Protein AF-A0A957X744-F1 (afdb_monomer)

pLDDT: mean 82.86, std 15.77, range [29.33, 97.25]

Radius of gyration: 19.94 Å; Cα contacts (8 Å, |Δi|>4): 139; chains: 1; bounding box: 42×44×63 Å

Solvent-accessible surface area (backbone atoms only — not comparable to full-atom values): 10748 Å² total; per-residue (Å²): 106,44,81,80,62,39,53,87,73,58,49,67,62,60,50,13,60,75,68,76,43,53,56,68,61,42,39,71,80,25,79,41,70,65,54,55,46,41,40,46,70,35,65,71,59,52,48,46,58,55,52,53,47,47,75,74,40,55,71,28,54,82,76,36,50,66,60,34,49,53,54,50,51,50,49,53,46,53,50,41,67,56,26,27,42,16,49,54,30,27,59,76,75,35,66,72,70,31,52,60,49,52,53,49,50,50,56,56,47,29,55,55,40,30,57,52,47,41,68,74,39,70,87,56,52,69,71,55,37,47,51,50,20,48,52,53,41,47,54,53,53,52,54,39,69,40,87,78,68,49,69,64,58,52,48,52,53,54,47,51,53,52,52,56,48,56,49,51,53,53,55,72,72,37,86,80,63,83,80,74,78,84,72,73,80,83,78,79,83,135

Secondary structure (DSSP, 8-state):
-HHHH-STT--HHHHHHHTT--HHHHHHH-SSHHHHHHGGG-HHHHHHHHHHHHHHHTTHHHH-HHHHHHHHHHHHHHHHHHHHHHHHHHHHH-HHHHHHHHHHHHHHHHHHHHHHHHHH-TTS-HHHHHHHHHHHHHHHHHHHH-SS--HHHHHHHHHHHHHHHHHHHHHHH-SS-PPPGGGTTS----

Sequence (190 aa):
MIVQNGVRRLSMRQAAQAACLSIGGLYHYFPTKRDLVLYGLCQEAMLRHCQDFHAQFDQLAEMDTWRYIDEGIMLAIEHVSFCRPAIHAALELGAESFWEVIEMLLAGTEQAFEVNLQRLFPEVSAQEVQRWARAIGRAICATLLDKNISPDELRDELRILVDGYVRSVNLGNNGNASLPKLYQLSVVKP

Mean predicted aligned error: 8.2 Å

Foldseek 3Di:
DCLVPNLVPDDLVVVCVVVVHDSVRSCVCQVDSLCVQQVLLPPVNLVVLVVVLCVVCVVCLVVPVPVNVLVVLVSLLVSLVSRLSSLRRQVVVDDVSNVVSLVCLLVVQLVVQLVSVCSSCVVDDSVLSSVLSNLLSVLSSVSSVDSPDDSVNSSVSNVCSVVVSVVVVVVVVPPPDDDDPPPPPPDDDD

Nearest PDB structures (foldseek):
  6yj2-assembly2_C  TM=5.517E-01  e=8.319E-03  Mycobacterium tuberculosis H37Rv
  3vpr-assembly2_C  TM=5.780E-01  e=1.099E-02  Thermus thermophilus HB8
  6yj2-assembly1_A  TM=5.252E-01  e=9.562E-03  Mycobacterium tuberculosis H37Rv
  4g12-assembly1_A  TM=5.354E-01  e=1.955E-01  Mycobacterium tuberculosis
  6el2-assembly1_B  TM=4.917E-01  e=3.745E-01  Sulfolobus acidocaldarius

Structure (mmCIF, N/CA/C/O backbone):
data_AF-A0A957X744-F1
#
_entry.id   AF-A0A957X744-F1
#
loop_
_atom_site.group_PDB
_atom_site.id
_atom_site.type_symbol
_atom_site.label_atom_id
_atom_site.label_alt_id
_atom_site.label_comp_id
_atom_site.label_asym_id
_atom_site.label_entity_id
_atom_site.label_seq_id
_atom_site.pdbx_PDB_ins_code
_atom_site.Cartn_x
_atom_site.Cartn_y
_atom_site.Cartn_z
_atom_site.occupancy
_atom_site.B_iso_or_equiv
_atom_site.auth_seq_id
_atom_site.auth_comp_id
_atom_site.auth_asym_id
_atom_site.auth_atom_id
_atom_site.pdbx_PDB_model_num
ATOM 1 N N . MET A 1 1 ? -10.695 -8.304 10.341 1.00 77.88 1 MET A N 1
ATOM 2 C CA . MET A 1 1 ? -11.851 -7.776 11.111 1.00 77.88 1 MET A CA 1
ATOM 3 C C . MET A 1 1 ? -12.533 -6.593 10.428 1.00 77.88 1 MET A C 1
ATOM 5 O O . MET A 1 1 ? -13.710 -6.726 10.137 1.00 77.88 1 MET A O 1
ATOM 9 N N . ILE A 1 2 ? -11.846 -5.474 10.146 1.00 86.06 2 ILE A N 1
ATOM 10 C CA . ILE A 1 2 ? -12.481 -4.278 9.544 1.00 86.06 2 ILE A CA 1
ATOM 11 C C . ILE A 1 2 ? -13.040 -4.564 8.141 1.00 86.06 2 ILE A C 1
ATOM 13 O O . ILE A 1 2 ? -14.223 -4.355 7.916 1.00 86.06 2 ILE A O 1
ATOM 17 N N . VAL A 1 3 ? -12.235 -5.140 7.240 1.00 82.88 3 VAL A N 1
ATOM 18 C CA . VAL A 1 3 ? -12.651 -5.451 5.853 1.00 82.88 3 VAL A CA 1
ATOM 19 C C . VAL A 1 3 ? -13.880 -6.376 5.787 1.00 82.88 3 VAL A C 1
ATOM 21 O O . VAL A 1 3 ? -14.706 -6.258 4.890 1.00 82.88 3 VAL A O 1
ATOM 24 N N . GLN A 1 4 ? -14.029 -7.285 6.756 1.00 84.38 4 GLN A N 1
ATOM 25 C CA . GLN A 1 4 ? -15.119 -8.269 6.787 1.00 84.38 4 GLN A CA 1
ATOM 26 C C . GLN A 1 4 ? -16.367 -7.767 7.528 1.00 84.38 4 GLN A C 1
ATOM 28 O O . GLN A 1 4 ? -17.484 -8.028 7.094 1.00 84.38 4 GLN A O 1
ATOM 33 N N . ASN A 1 5 ? -16.189 -7.059 8.649 1.00 85.75 5 ASN A N 1
ATOM 34 C CA . ASN A 1 5 ? -17.275 -6.744 9.585 1.00 85.75 5 ASN A CA 1
ATOM 35 C C . ASN A 1 5 ? -17.639 -5.252 9.637 1.00 85.75 5 ASN A C 1
ATOM 37 O O . ASN A 1 5 ? -18.624 -4.897 10.286 1.00 85.75 5 ASN A O 1
ATOM 41 N N . GLY A 1 6 ? -16.855 -4.393 8.986 1.00 87.81 6 GLY A N 1
ATOM 42 C CA . GLY A 1 6 ? -16.981 -2.940 9.060 1.00 87.81 6 GLY A CA 1
ATOM 43 C C . GLY A 1 6 ? -16.412 -2.340 10.350 1.00 87.81 6 GLY A C 1
ATOM 44 O O . GLY A 1 6 ? -16.326 -2.981 11.405 1.00 87.81 6 GLY A O 1
ATOM 45 N N . VAL A 1 7 ? -16.032 -1.067 10.278 1.00 90.94 7 VAL A N 1
ATOM 46 C CA . VAL A 1 7 ? -15.453 -0.289 11.379 1.00 90.94 7 VAL A CA 1
ATOM 47 C C . VAL A 1 7 ? -16.489 0.080 12.443 1.00 90.94 7 VAL A C 1
ATOM 49 O O . VAL A 1 7 ? -16.152 0.231 13.626 1.00 90.94 7 VAL A O 1
ATOM 52 N N . ARG A 1 8 ? -17.775 0.197 12.076 1.00 89.25 8 ARG A N 1
ATOM 53 C CA . ARG A 1 8 ? -18.851 0.503 13.037 1.00 89.25 8 ARG A CA 1
ATOM 54 C C . ARG A 1 8 ? -19.045 -0.615 14.055 1.00 89.25 8 ARG A C 1
ATOM 56 O O . ARG A 1 8 ? -19.352 -0.323 15.206 1.00 89.25 8 ARG A O 1
ATOM 63 N N . ARG A 1 9 ? -18.802 -1.870 13.662 1.00 90.25 9 ARG A N 1
ATOM 64 C CA . ARG A 1 9 ? -18.927 -3.051 14.535 1.00 90.25 9 ARG A CA 1
ATOM 65 C C . ARG A 1 9 ? -17.674 -3.347 15.362 1.00 90.25 9 ARG A C 1
ATOM 67 O O . ARG A 1 9 ? -17.717 -4.227 16.216 1.00 90.25 9 ARG A O 1
ATOM 74 N N . LEU A 1 10 ? -16.576 -2.627 15.129 1.00 93.00 10 LEU A N 1
ATOM 75 C CA . LEU A 1 10 ? -15.346 -2.758 15.904 1.00 93.00 10 LEU A CA 1
ATOM 76 C C . LEU A 1 10 ? -15.394 -1.864 17.151 1.00 93.00 10 LEU A C 1
ATOM 78 O O . LEU A 1 10 ? -15.631 -0.654 17.063 1.00 93.00 10 LEU A O 1
ATOM 82 N N . SER A 1 11 ? -15.111 -2.455 18.310 1.00 94.06 11 SER A N 1
ATOM 83 C CA . SER A 1 11 ? -14.845 -1.745 19.566 1.00 94.06 11 SER A CA 1
ATOM 84 C C . SER A 1 11 ? -13.354 -1.760 19.918 1.00 94.06 11 SER A C 1
ATOM 86 O O . SER A 1 11 ? -12.628 -2.683 19.546 1.00 94.06 11 SER A O 1
ATOM 88 N N . MET A 1 12 ? -12.905 -0.778 20.709 1.00 95.88 12 MET A N 1
ATOM 89 C CA . MET A 1 12 ? -11.523 -0.731 21.217 1.00 95.88 12 MET A CA 1
ATOM 90 C C . MET A 1 12 ? -11.163 -1.970 22.046 1.00 95.88 12 MET A C 1
ATOM 92 O O . MET A 1 12 ? -10.044 -2.460 21.966 1.00 95.88 12 MET A O 1
ATOM 96 N N . ARG A 1 13 ? -12.121 -2.539 22.792 1.00 95.88 13 ARG A N 1
ATOM 97 C CA . ARG A 1 13 ? -11.906 -3.778 23.557 1.00 95.88 13 ARG A CA 1
ATOM 98 C C . ARG A 1 13 ? -11.617 -4.971 22.645 1.00 95.88 13 ARG A C 1
ATOM 100 O O . ARG A 1 13 ? -10.695 -5.728 22.922 1.00 95.88 13 ARG A O 1
ATOM 107 N N . GLN A 1 14 ? -12.386 -5.128 21.566 1.00 95.06 14 GLN A N 1
ATOM 108 C CA . GLN A 1 14 ? -12.155 -6.197 20.589 1.00 95.06 14 GLN A CA 1
ATOM 109 C C . GLN A 1 14 ? -10.811 -6.027 19.878 1.00 95.06 14 GLN A C 1
ATOM 111 O O . GLN A 1 14 ? -10.104 -7.008 19.682 1.00 95.06 14 GLN A O 1
ATOM 116 N N . ALA A 1 15 ? -10.442 -4.792 19.526 1.00 94.56 15 ALA A N 1
ATOM 117 C CA . ALA A 1 15 ? -9.142 -4.517 18.927 1.00 94.56 15 ALA A CA 1
ATOM 118 C C . ALA A 1 15 ? -7.981 -4.826 19.886 1.00 94.56 15 ALA A C 1
ATOM 120 O O . ALA A 1 15 ? -7.021 -5.470 19.482 1.00 94.56 15 ALA A O 1
ATOM 121 N N . ALA A 1 16 ? -8.095 -4.442 21.162 1.00 95.88 16 ALA A N 1
ATOM 122 C CA . ALA A 1 16 ? -7.078 -4.730 22.175 1.00 95.88 16 ALA A CA 1
ATOM 123 C C . ALA A 1 16 ? -6.890 -6.240 22.358 1.00 95.88 16 ALA A C 1
ATOM 125 O O . ALA A 1 16 ? -5.765 -6.730 22.365 1.00 95.88 16 ALA A O 1
ATOM 126 N N . GLN A 1 17 ? -7.998 -6.986 22.412 1.00 95.38 17 GLN A N 1
ATOM 127 C CA . GLN A 1 17 ? -7.970 -8.444 22.474 1.00 95.38 17 GLN A CA 1
ATOM 128 C C . GLN A 1 17 ? -7.297 -9.060 21.240 1.00 95.38 17 GLN A C 1
ATOM 130 O O . GLN A 1 17 ? -6.465 -9.948 21.392 1.00 95.38 17 GLN A O 1
ATOM 135 N N . ALA A 1 18 ? -7.625 -8.585 20.035 1.00 93.19 18 ALA A N 1
ATOM 136 C CA . ALA A 1 18 ? -7.024 -9.075 18.793 1.00 93.19 18 ALA A CA 1
ATOM 137 C C . ALA A 1 18 ? -5.524 -8.749 18.683 1.00 93.19 18 ALA A C 1
ATOM 139 O O . ALA A 1 18 ? -4.777 -9.522 18.093 1.00 93.19 18 ALA A O 1
ATOM 140 N N . ALA A 1 19 ? -5.088 -7.629 19.262 1.00 91.44 19 ALA A N 1
ATOM 141 C CA . ALA A 1 19 ? -3.689 -7.211 19.308 1.00 91.44 19 ALA A CA 1
ATOM 142 C C . ALA A 1 19 ? -2.909 -7.801 20.498 1.00 91.44 19 ALA A C 1
ATOM 144 O O . ALA A 1 19 ? -1.731 -7.493 20.656 1.00 91.44 19 ALA A O 1
ATOM 145 N N . CYS A 1 20 ? -3.547 -8.609 21.356 1.00 94.69 20 CYS A N 1
ATOM 146 C CA . CYS A 1 20 ? -2.960 -9.105 22.606 1.00 94.69 20 CYS A CA 1
ATOM 147 C C . CYS A 1 20 ? -2.428 -7.978 23.520 1.00 94.69 20 CYS A C 1
ATOM 149 O O . CYS A 1 20 ? -1.448 -8.157 24.241 1.00 94.69 20 CYS A O 1
ATOM 151 N N . LEU A 1 21 ? -3.089 -6.816 23.507 1.00 94.50 21 LEU A N 1
ATOM 152 C CA . LEU A 1 21 ? -2.761 -5.652 24.328 1.00 94.50 21 LEU A CA 1
ATOM 153 C C . LEU A 1 21 ? -3.805 -5.452 25.428 1.00 94.50 21 LEU A C 1
ATOM 155 O O . LEU A 1 21 ? -4.980 -5.800 25.287 1.00 94.50 21 LEU A O 1
ATOM 159 N N . SER A 1 22 ? -3.399 -4.817 26.529 1.00 97.06 22 SER A N 1
ATOM 160 C CA . SER A 1 22 ? -4.377 -4.297 27.483 1.00 97.06 22 SER A CA 1
ATOM 161 C C . SER A 1 22 ? -5.178 -3.166 26.833 1.00 97.06 22 SER A C 1
ATOM 163 O O . SER A 1 22 ? -4.661 -2.409 26.009 1.00 97.06 22 SER A O 1
ATOM 165 N N . ILE A 1 23 ? -6.445 -3.009 27.226 1.00 97.19 23 ILE A N 1
ATOM 166 C CA . ILE A 1 23 ? -7.274 -1.916 26.702 1.00 97.19 23 ILE A CA 1
ATOM 167 C C . ILE A 1 23 ? -6.661 -0.542 27.013 1.00 97.19 23 ILE A C 1
ATOM 169 O O . ILE A 1 23 ? -6.674 0.336 26.158 1.00 97.19 23 ILE A O 1
ATOM 173 N N . GLY A 1 24 ? -6.064 -0.376 28.201 1.00 96.50 24 GLY A N 1
ATOM 174 C CA . GLY A 1 24 ? -5.358 0.850 28.581 1.00 96.50 24 GLY A CA 1
ATOM 175 C C . GLY A 1 24 ? -4.101 1.093 27.743 1.00 96.50 24 GLY A C 1
ATOM 176 O O . GLY A 1 24 ? -3.871 2.217 27.312 1.00 96.50 24 GLY A O 1
ATOM 177 N N . GLY A 1 25 ? -3.332 0.040 27.446 1.00 96.19 25 GLY A N 1
ATOM 178 C CA . GLY A 1 25 ? -2.176 0.122 26.553 1.00 96.19 25 GLY A CA 1
ATOM 179 C C . GLY A 1 25 ? -2.574 0.507 25.129 1.00 96.19 25 GLY A C 1
ATOM 180 O O . GLY A 1 25 ? -1.923 1.346 24.520 1.00 96.19 25 GLY A O 1
ATOM 181 N N . LEU A 1 26 ? -3.690 -0.022 24.618 1.00 96.62 26 LEU A N 1
ATOM 182 C CA . LEU A 1 26 ? -4.191 0.372 23.302 1.00 96.62 26 LEU A CA 1
ATOM 183 C C . LEU A 1 26 ? -4.601 1.853 23.266 1.00 96.62 26 LEU A C 1
ATOM 185 O O . LEU A 1 26 ? -4.239 2.548 22.324 1.00 96.62 26 LEU A O 1
ATOM 189 N N . TYR A 1 27 ? -5.298 2.346 24.298 1.00 97.25 27 TYR A N 1
ATOM 190 C CA . TYR A 1 27 ? -5.664 3.765 24.408 1.00 97.25 27 TYR A CA 1
ATOM 191 C C . TYR A 1 27 ? -4.459 4.701 24.561 1.00 97.25 27 TYR A C 1
ATOM 193 O O . TYR A 1 27 ? -4.554 5.865 24.185 1.00 97.25 27 TYR A O 1
ATOM 201 N N . HIS A 1 28 ? -3.337 4.214 25.097 1.00 96.12 28 HIS A N 1
ATOM 202 C CA . HIS A 1 28 ? -2.105 4.996 25.184 1.00 96.12 28 HIS A CA 1
ATOM 203 C C . HIS A 1 28 ? -1.533 5.321 23.796 1.00 96.12 28 HIS A C 1
ATOM 205 O O . HIS A 1 28 ? -1.121 6.454 23.567 1.00 96.12 28 HIS A O 1
ATOM 211 N N . TYR A 1 29 ? -1.544 4.356 22.870 1.00 93.69 29 TYR A N 1
ATOM 212 C CA . TYR A 1 29 ? -1.064 4.560 21.496 1.00 93.69 29 TYR A CA 1
ATOM 213 C C . TYR A 1 29 ? -2.125 5.166 20.575 1.00 93.69 29 TYR A C 1
ATOM 215 O O . TYR A 1 29 ? -1.802 5.966 19.703 1.00 93.69 29 TYR A O 1
ATOM 223 N N . PHE A 1 30 ? -3.388 4.790 20.773 1.00 95.88 30 PHE A N 1
ATOM 224 C CA . PHE A 1 30 ? -4.515 5.212 19.949 1.00 95.88 30 PHE A CA 1
ATOM 225 C C . PHE A 1 30 ? -5.636 5.752 20.844 1.00 95.88 30 PHE A C 1
ATOM 227 O O . PHE A 1 30 ? -6.525 4.991 21.249 1.00 95.88 30 PHE A O 1
ATOM 234 N N . PRO A 1 31 ? -5.612 7.059 21.172 1.00 95.38 31 PRO A N 1
ATOM 235 C CA . PRO A 1 31 ? -6.581 7.667 22.082 1.00 95.38 31 PRO A CA 1
ATOM 236 C C . PRO A 1 31 ? -8.034 7.481 21.636 1.00 95.38 31 PRO A C 1
ATOM 238 O O . PRO A 1 31 ? -8.930 7.333 22.471 1.00 95.38 31 PRO A O 1
ATOM 241 N N . THR A 1 32 ? -8.285 7.440 20.325 1.00 93.00 32 THR A N 1
ATOM 242 C CA . THR A 1 32 ? -9.612 7.184 19.765 1.00 93.00 32 THR A CA 1
ATOM 243 C C . THR A 1 32 ? -9.639 5.965 18.843 1.00 93.00 32 THR A C 1
ATOM 245 O O . THR A 1 32 ? -8.636 5.551 18.260 1.00 93.00 32 THR A O 1
ATOM 248 N N . LYS A 1 33 ? -10.844 5.406 18.635 1.00 92.44 33 LYS A N 1
ATOM 249 C CA . LYS A 1 33 ? -11.056 4.359 17.620 1.00 92.44 33 LYS A CA 1
ATOM 250 C C . LYS A 1 33 ? -10.670 4.847 16.225 1.00 92.44 33 LYS A C 1
ATOM 252 O O . LYS A 1 33 ? -10.211 4.044 15.424 1.00 92.44 33 LYS A O 1
ATOM 257 N N . ARG A 1 34 ? -10.878 6.135 15.934 1.00 90.12 34 ARG A N 1
ATOM 258 C CA . ARG A 1 34 ? -10.520 6.727 14.645 1.00 90.12 34 ARG A CA 1
ATOM 259 C C . ARG A 1 34 ? -9.006 6.676 14.433 1.00 90.12 34 ARG A C 1
ATOM 261 O O . ARG A 1 34 ? -8.588 6.216 13.379 1.00 90.12 34 ARG A O 1
ATOM 268 N N . ASP A 1 35 ? -8.220 7.045 15.441 1.00 90.50 35 ASP A N 1
ATOM 269 C CA . ASP A 1 35 ? -6.751 7.020 15.360 1.00 90.50 35 ASP A CA 1
ATOM 270 C C . ASP A 1 35 ? -6.238 5.603 15.096 1.00 90.50 35 ASP A C 1
ATOM 272 O O . ASP A 1 35 ? -5.394 5.390 14.233 1.00 90.50 35 ASP A O 1
ATOM 276 N N . LEU A 1 36 ? -6.819 4.613 15.779 1.00 93.31 36 LEU A N 1
ATOM 277 C CA . LEU A 1 36 ? -6.480 3.206 15.579 1.00 93.31 36 LEU A CA 1
ATOM 278 C C . LEU A 1 36 ? -6.760 2.734 14.148 1.00 93.31 36 LEU A C 1
ATOM 280 O O . LEU A 1 36 ? -5.919 2.102 13.516 1.00 93.31 36 LEU A O 1
ATOM 284 N N . VAL A 1 37 ? -7.977 2.968 13.656 1.00 91.94 37 VAL A N 1
ATOM 285 C CA . VAL A 1 37 ? -8.439 2.362 12.396 1.00 91.94 37 VAL A CA 1
ATOM 286 C C . VAL A 1 37 ? -7.919 3.095 11.169 1.00 91.94 37 VAL A C 1
ATOM 288 O O . VAL A 1 37 ? -7.907 2.504 10.098 1.00 91.94 37 VAL A O 1
ATOM 291 N N . LEU A 1 38 ? -7.486 4.349 11.321 1.00 90.19 38 LEU A N 1
ATOM 292 C CA . LEU A 1 38 ? -6.854 5.128 10.259 1.00 90.19 38 LEU A CA 1
ATOM 293 C C . LEU A 1 38 ? -5.322 5.099 10.327 1.00 90.19 38 LEU A C 1
ATOM 295 O O . LEU A 1 38 ? -4.681 5.653 9.442 1.00 90.19 38 LEU A O 1
ATOM 299 N N . TYR A 1 39 ? -4.724 4.418 11.313 1.00 89.50 39 TYR A N 1
ATOM 300 C CA . TYR A 1 39 ? -3.267 4.360 11.475 1.00 89.50 39 TYR A CA 1
ATOM 301 C C . TYR A 1 39 ? -2.534 3.868 10.222 1.00 89.50 39 TYR A C 1
ATOM 303 O O . TYR A 1 39 ? -1.466 4.376 9.896 1.00 89.50 39 TYR A O 1
ATOM 311 N N . GLY A 1 40 ? -3.131 2.929 9.479 1.00 88.06 40 GLY A N 1
ATOM 312 C CA . GLY A 1 40 ? -2.563 2.423 8.226 1.00 88.06 40 GLY A CA 1
ATOM 313 C C . GLY A 1 40 ? -2.390 3.482 7.129 1.00 88.06 40 GLY A C 1
ATOM 314 O O . GLY A 1 40 ? -1.698 3.224 6.157 1.00 88.06 40 GLY A O 1
ATOM 315 N N . LEU A 1 41 ? -2.996 4.661 7.286 1.00 86.19 41 LEU A N 1
ATOM 316 C CA . LEU A 1 41 ? -2.923 5.798 6.359 1.00 86.19 41 LEU A CA 1
ATOM 317 C C . LEU A 1 41 ? -2.054 6.933 6.912 1.00 86.19 41 LEU A C 1
ATOM 319 O O . LEU A 1 41 ? -1.929 7.985 6.293 1.00 86.19 41 LEU A O 1
ATOM 323 N N . CYS A 1 42 ? -1.474 6.740 8.097 1.00 85.31 42 CYS A N 1
ATOM 324 C CA . CYS A 1 42 ? -0.523 7.667 8.685 1.00 85.31 42 CYS A CA 1
ATOM 325 C C . CYS A 1 42 ? 0.762 7.651 7.853 1.00 85.31 42 CYS A C 1
ATOM 327 O O . CYS A 1 42 ? 1.320 6.581 7.590 1.00 85.31 42 CYS A O 1
ATOM 329 N N . GLN A 1 43 ? 1.257 8.827 7.468 1.00 81.56 43 GLN A N 1
ATOM 330 C CA . GLN A 1 43 ? 2.439 8.949 6.616 1.00 81.56 43 GLN A CA 1
ATOM 331 C C . GLN A 1 43 ? 3.655 8.235 7.223 1.00 81.56 43 GLN A C 1
ATOM 333 O O . GLN A 1 43 ? 4.363 7.519 6.525 1.00 81.56 43 GLN A O 1
ATOM 338 N N . GLU A 1 44 ? 3.869 8.361 8.531 1.00 84.19 44 GLU A N 1
ATOM 339 C CA . GLU A 1 44 ? 4.962 7.715 9.259 1.00 84.19 44 GLU A CA 1
ATOM 340 C C . GLU A 1 44 ? 4.875 6.186 9.218 1.00 84.19 44 GLU A C 1
ATOM 342 O O . GLU A 1 44 ? 5.904 5.516 9.123 1.00 84.19 44 GLU A O 1
ATOM 347 N N . ALA A 1 45 ? 3.661 5.627 9.279 1.00 85.94 45 ALA A N 1
ATOM 348 C CA . ALA A 1 45 ? 3.454 4.186 9.175 1.00 85.94 45 ALA A CA 1
ATOM 349 C C . ALA A 1 45 ? 3.782 3.697 7.758 1.00 85.94 45 ALA A C 1
ATOM 351 O O . ALA A 1 45 ? 4.517 2.727 7.594 1.00 85.94 45 ALA A O 1
ATOM 352 N N . MET A 1 46 ? 3.304 4.417 6.7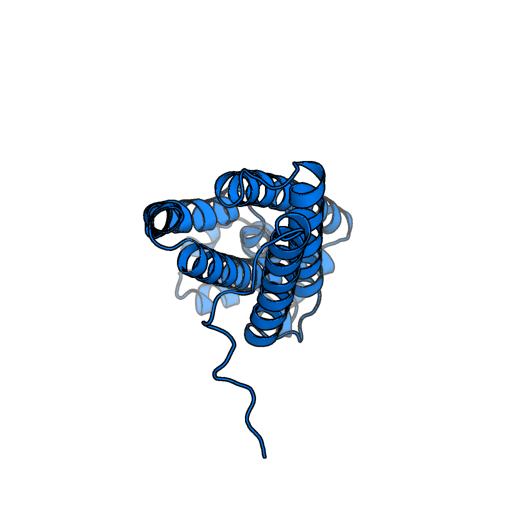41 1.00 83.00 46 MET A N 1
ATOM 353 C CA . MET A 1 46 ? 3.554 4.101 5.333 1.00 83.00 46 MET A CA 1
ATOM 354 C C . MET A 1 46 ? 5.037 4.235 4.953 1.00 83.00 46 MET A C 1
ATOM 356 O O . MET A 1 46 ? 5.583 3.353 4.294 1.00 83.00 46 MET A O 1
ATOM 360 N N . LEU A 1 47 ? 5.709 5.301 5.403 1.00 83.88 47 LEU A N 1
ATOM 361 C CA . LEU A 1 47 ? 7.123 5.558 5.108 1.00 83.88 47 LEU A CA 1
ATOM 362 C C . LEU A 1 47 ? 8.053 4.508 5.711 1.00 83.88 47 LEU A C 1
ATOM 364 O O . LEU A 1 47 ? 9.073 4.194 5.099 1.00 83.88 47 LEU A O 1
ATOM 368 N N . ARG A 1 48 ? 7.712 3.954 6.881 1.00 87.50 48 ARG A N 1
ATOM 369 C CA . ARG A 1 48 ? 8.534 2.929 7.532 1.00 87.50 48 ARG A CA 1
ATOM 370 C C . ARG A 1 48 ? 8.718 1.700 6.643 1.00 87.50 48 ARG A C 1
ATOM 372 O O . ARG A 1 48 ? 9.841 1.242 6.495 1.00 87.50 48 ARG A O 1
ATOM 379 N N . HIS A 1 49 ? 7.659 1.242 5.972 1.00 84.38 49 HIS A N 1
ATOM 380 C CA . HIS A 1 49 ? 7.747 0.116 5.036 1.00 84.38 49 HIS A CA 1
ATOM 381 C C . HIS A 1 49 ? 8.720 0.389 3.879 1.00 84.38 49 HIS A C 1
ATOM 383 O O . HIS A 1 49 ? 9.529 -0.469 3.536 1.00 84.38 49 HIS A O 1
ATOM 389 N N . CYS A 1 50 ? 8.691 1.596 3.306 1.00 85.19 50 CYS A N 1
ATOM 390 C CA . CYS A 1 50 ? 9.633 1.976 2.252 1.00 85.19 50 CYS A CA 1
ATOM 391 C C . CYS A 1 50 ? 11.073 2.068 2.780 1.00 85.19 50 CYS A C 1
ATOM 393 O O . CYS A 1 50 ? 12.007 1.631 2.113 1.00 85.19 50 CYS A O 1
ATOM 395 N N . GLN A 1 51 ? 11.265 2.628 3.977 1.00 88.88 51 GLN A N 1
ATOM 396 C CA . GLN A 1 51 ? 12.583 2.735 4.609 1.00 88.88 51 GLN A CA 1
ATOM 397 C C . GLN A 1 51 ? 13.187 1.361 4.897 1.00 88.88 51 GLN A C 1
ATOM 399 O O . GLN A 1 51 ? 14.351 1.139 4.571 1.00 88.88 51 GLN A O 1
ATOM 404 N N . ASP A 1 52 ? 12.396 0.443 5.452 1.00 91.06 52 ASP A N 1
ATOM 405 C CA . ASP A 1 52 ? 12.822 -0.925 5.744 1.00 91.06 52 ASP A CA 1
ATOM 406 C C . ASP A 1 52 ? 13.182 -1.671 4.449 1.00 91.06 52 ASP A C 1
ATOM 408 O O . ASP A 1 52 ? 14.232 -2.312 4.374 1.00 91.06 52 ASP A O 1
ATOM 412 N N . PHE A 1 53 ? 12.379 -1.503 3.391 1.00 91.25 53 PHE A N 1
ATOM 413 C CA . PHE A 1 53 ? 12.677 -2.045 2.066 1.00 91.25 53 PHE A CA 1
ATOM 414 C C . PHE A 1 53 ? 14.018 -1.543 1.521 1.00 91.25 53 PHE A C 1
ATOM 416 O O . PHE A 1 53 ? 14.872 -2.350 1.153 1.00 91.25 53 PHE A O 1
ATOM 423 N N . HIS A 1 54 ? 14.241 -0.226 1.494 1.00 89.88 54 HIS A N 1
ATOM 424 C CA . HIS A 1 54 ? 15.507 0.324 1.007 1.00 89.88 54 HIS A CA 1
ATOM 425 C C . HIS A 1 54 ? 16.680 -0.132 1.884 1.00 89.88 54 HIS A C 1
ATOM 427 O O . HIS A 1 54 ? 17.698 -0.577 1.364 1.00 89.88 54 HIS A O 1
ATOM 433 N N . ALA A 1 55 ? 16.537 -0.122 3.210 1.00 92.00 55 ALA A N 1
ATOM 434 C CA . ALA A 1 55 ? 17.586 -0.601 4.109 1.00 92.00 55 ALA A CA 1
ATOM 435 C C . ALA A 1 55 ? 17.988 -2.060 3.827 1.00 92.00 55 ALA A C 1
ATOM 437 O O . ALA A 1 55 ? 19.163 -2.409 3.950 1.00 92.00 55 ALA A O 1
ATOM 438 N N . GLN A 1 56 ? 17.030 -2.900 3.435 1.00 94.62 56 GLN A N 1
ATOM 439 C CA . GLN A 1 56 ? 17.257 -4.319 3.191 1.00 94.62 56 GLN A CA 1
ATOM 440 C C . GLN A 1 56 ? 17.713 -4.638 1.760 1.00 94.62 56 GLN A C 1
ATOM 442 O O . GLN A 1 56 ? 18.526 -5.545 1.571 1.00 94.62 56 GLN A O 1
ATOM 447 N N . PHE A 1 57 ? 17.203 -3.924 0.755 1.00 93.31 57 PHE A N 1
ATOM 448 C CA . PHE A 1 57 ? 17.294 -4.353 -0.641 1.00 93.31 57 PHE A CA 1
ATOM 449 C C . PHE A 1 57 ? 18.003 -3.374 -1.577 1.00 93.31 57 PHE A C 1
ATOM 451 O O . PHE A 1 57 ? 18.232 -3.747 -2.723 1.00 93.31 57 PHE A O 1
ATOM 458 N N . ASP A 1 58 ? 18.416 -2.172 -1.150 1.00 91.38 58 ASP A N 1
ATOM 459 C CA . ASP A 1 58 ? 18.975 -1.174 -2.088 1.00 91.38 58 ASP A CA 1
ATOM 460 C C . ASP A 1 58 ? 20.224 -1.660 -2.842 1.00 91.38 58 ASP A C 1
ATOM 462 O O . ASP A 1 58 ? 20.438 -1.287 -3.991 1.00 91.38 58 ASP A O 1
ATOM 466 N N . GLN A 1 59 ? 21.003 -2.568 -2.244 1.00 91.56 59 GLN A N 1
ATOM 467 C CA . GLN A 1 59 ? 22.153 -3.202 -2.904 1.00 91.56 59 GLN A CA 1
ATOM 468 C C . GLN A 1 59 ? 21.756 -4.018 -4.147 1.00 91.56 59 GLN A C 1
ATOM 470 O O . GLN A 1 59 ? 22.539 -4.137 -5.089 1.00 91.56 59 GLN A O 1
ATOM 475 N N . LEU A 1 60 ? 20.535 -4.566 -4.185 1.00 92.06 60 LEU A N 1
ATOM 476 C CA . LEU A 1 60 ? 20.043 -5.321 -5.337 1.00 92.06 60 LEU A CA 1
ATOM 477 C C . LEU A 1 60 ? 19.813 -4.428 -6.556 1.00 92.06 60 LEU A C 1
ATOM 479 O O . LEU A 1 60 ? 19.916 -4.930 -7.666 1.00 92.06 60 LEU A O 1
ATOM 483 N N . ALA A 1 61 ? 19.557 -3.126 -6.389 1.00 87.50 61 ALA A N 1
ATOM 484 C CA . ALA A 1 61 ? 19.311 -2.230 -7.521 1.00 87.50 61 ALA A CA 1
ATOM 485 C C . ALA A 1 61 ? 20.467 -2.250 -8.544 1.00 87.50 61 ALA A C 1
ATOM 487 O O . ALA A 1 61 ? 20.228 -2.177 -9.749 1.00 87.50 61 ALA A O 1
ATOM 488 N N . GLU A 1 62 ? 21.703 -2.406 -8.058 1.00 86.88 62 GLU A N 1
ATOM 489 C CA . GLU A 1 62 ? 22.924 -2.459 -8.871 1.00 86.88 62 GLU A CA 1
ATOM 490 C C . GLU A 1 62 ? 23.351 -3.892 -9.225 1.00 86.88 62 GLU A C 1
ATOM 492 O O . GLU A 1 62 ? 23.923 -4.124 -10.289 1.00 86.88 62 GLU A O 1
ATOM 497 N N . MET A 1 63 ? 23.098 -4.858 -8.336 1.00 91.12 63 MET A N 1
ATOM 498 C CA . MET A 1 63 ? 23.572 -6.239 -8.493 1.00 91.12 63 MET A CA 1
ATOM 499 C C . MET A 1 63 ? 22.606 -7.129 -9.283 1.00 91.12 63 MET A C 1
ATOM 501 O O . MET A 1 63 ? 23.042 -8.026 -10.003 1.00 91.12 63 MET A O 1
ATOM 505 N N . ASP A 1 64 ? 21.305 -6.914 -9.100 1.00 91.00 64 ASP A N 1
ATOM 506 C CA . ASP A 1 64 ? 20.220 -7.704 -9.675 1.00 91.00 64 ASP A CA 1
ATOM 507 C C . ASP A 1 64 ? 18.924 -6.876 -9.691 1.00 91.00 64 ASP A C 1
ATOM 509 O O . ASP A 1 64 ? 18.049 -6.992 -8.825 1.00 91.00 64 ASP A O 1
ATOM 513 N N . THR A 1 65 ? 18.819 -6.007 -10.697 1.00 88.19 65 THR A N 1
ATOM 514 C CA . THR A 1 65 ? 17.690 -5.088 -10.893 1.00 88.19 65 THR A CA 1
ATOM 515 C C . THR A 1 65 ? 16.346 -5.821 -10.921 1.00 88.19 65 THR A C 1
ATOM 517 O O . THR A 1 65 ? 15.358 -5.313 -10.398 1.00 88.19 65 THR A O 1
ATOM 520 N N . TRP A 1 66 ? 16.290 -7.030 -11.487 1.00 89.31 66 TRP A N 1
ATOM 521 C CA . TRP A 1 66 ? 15.049 -7.804 -11.560 1.00 89.31 66 TRP A CA 1
ATOM 522 C C . TRP A 1 66 ? 14.605 -8.300 -10.198 1.00 89.31 66 TRP A C 1
ATOM 524 O O . TRP A 1 66 ? 13.436 -8.151 -9.846 1.00 89.31 66 TRP A O 1
ATOM 534 N N . ARG A 1 67 ? 15.542 -8.815 -9.403 1.00 92.62 67 ARG A N 1
ATOM 535 C CA . ARG A 1 67 ? 15.235 -9.193 -8.030 1.00 92.62 67 ARG A CA 1
ATOM 536 C C . ARG A 1 67 ? 14.822 -7.988 -7.189 1.00 92.62 67 ARG A C 1
ATOM 538 O O . ARG A 1 67 ? 13.882 -8.103 -6.414 1.00 92.62 67 ARG A O 1
ATOM 545 N N . TYR A 1 68 ? 15.461 -6.829 -7.364 1.00 91.62 68 TYR A N 1
ATOM 546 C CA . TYR A 1 68 ? 15.033 -5.593 -6.698 1.00 91.62 68 TYR A CA 1
ATOM 547 C C . TYR A 1 68 ? 13.581 -5.225 -7.037 1.00 91.62 68 TYR A C 1
ATOM 549 O O . TYR A 1 68 ? 12.809 -4.862 -6.151 1.00 91.62 68 TYR A O 1
ATOM 557 N N . ILE A 1 69 ? 13.192 -5.357 -8.308 1.00 90.12 69 ILE A N 1
ATOM 558 C CA . ILE A 1 69 ? 11.819 -5.097 -8.752 1.00 90.12 69 ILE A CA 1
ATOM 559 C C . ILE A 1 69 ? 10.839 -6.119 -8.166 1.00 90.12 69 ILE A C 1
ATOM 561 O O . ILE A 1 69 ? 9.783 -5.715 -7.684 1.00 90.12 69 ILE A O 1
ATOM 565 N N . ASP A 1 70 ? 11.172 -7.412 -8.160 1.00 92.75 70 ASP A N 1
ATOM 566 C CA . ASP A 1 70 ? 10.329 -8.447 -7.547 1.00 92.75 70 ASP A CA 1
ATOM 567 C C . ASP A 1 70 ? 10.085 -8.168 -6.053 1.00 92.75 70 ASP A C 1
ATOM 569 O O . ASP A 1 70 ? 8.941 -8.216 -5.597 1.00 92.75 70 ASP A O 1
ATOM 573 N N . GLU A 1 71 ? 11.126 -7.805 -5.297 1.00 94.25 71 GLU A N 1
ATOM 574 C CA . GLU A 1 71 ? 10.980 -7.413 -3.887 1.00 94.25 71 GLU A CA 1
ATOM 575 C C . GLU A 1 71 ? 10.146 -6.123 -3.749 1.00 94.25 71 GLU A C 1
ATOM 577 O O . GLU A 1 71 ? 9.329 -5.998 -2.836 1.00 94.25 71 GLU A O 1
ATOM 582 N N . GLY A 1 72 ? 10.272 -5.178 -4.687 1.00 91.44 72 GLY A N 1
ATOM 583 C CA . GLY A 1 72 ? 9.432 -3.976 -4.742 1.00 91.44 72 GLY A CA 1
ATOM 584 C C . GLY A 1 72 ? 7.950 -4.278 -5.007 1.00 91.44 72 GLY A C 1
ATOM 585 O O . GLY A 1 72 ? 7.068 -3.635 -4.434 1.00 91.44 72 GLY A O 1
ATOM 586 N N . ILE A 1 73 ? 7.646 -5.289 -5.827 1.00 93.12 73 ILE A N 1
ATOM 587 C CA . ILE A 1 73 ? 6.274 -5.779 -6.033 1.00 93.12 73 ILE A CA 1
ATOM 588 C C . ILE A 1 73 ? 5.738 -6.398 -4.738 1.00 93.12 73 ILE A C 1
ATOM 590 O O . ILE A 1 73 ? 4.593 -6.139 -4.360 1.00 93.12 73 ILE A O 1
ATOM 594 N N . MET A 1 74 ? 6.560 -7.175 -4.028 1.00 94.44 74 MET A N 1
ATOM 595 C CA . MET A 1 74 ? 6.178 -7.741 -2.733 1.00 94.44 74 MET A CA 1
ATOM 596 C C . MET A 1 74 ? 5.901 -6.650 -1.695 1.00 94.44 74 MET A C 1
ATOM 598 O O . MET A 1 74 ? 4.864 -6.705 -1.032 1.00 94.44 74 MET A O 1
ATOM 602 N N . LEU A 1 75 ? 6.732 -5.603 -1.641 1.00 91.81 75 LEU A N 1
ATOM 603 C CA . LEU A 1 75 ? 6.475 -4.418 -0.822 1.00 91.81 75 LEU A CA 1
ATOM 604 C C . LEU A 1 75 ? 5.113 -3.791 -1.149 1.00 91.81 75 LEU A C 1
ATOM 606 O O . LEU A 1 75 ? 4.348 -3.488 -0.237 1.00 91.81 75 LEU A O 1
ATOM 610 N N . ALA A 1 76 ? 4.778 -3.607 -2.430 1.00 90.44 76 ALA A N 1
ATOM 611 C CA . ALA A 1 76 ? 3.493 -3.029 -2.827 1.00 90.44 76 ALA A CA 1
ATOM 612 C C . ALA A 1 76 ? 2.299 -3.883 -2.355 1.00 90.44 76 ALA A C 1
ATOM 614 O O . ALA A 1 76 ? 1.294 -3.343 -1.888 1.00 90.44 76 ALA A O 1
ATOM 615 N N . ILE A 1 77 ? 2.415 -5.212 -2.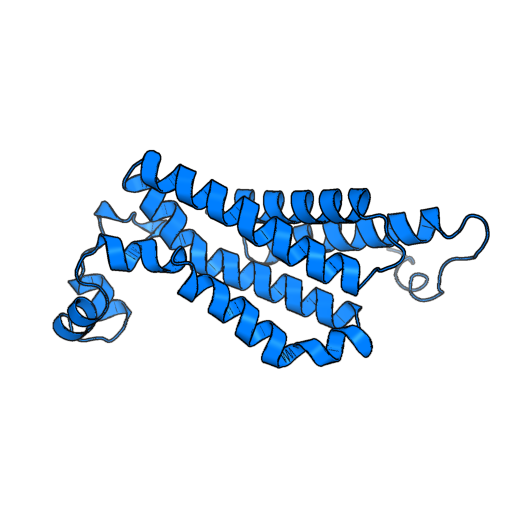416 1.00 93.25 77 ILE A N 1
ATOM 616 C CA . ILE A 1 77 ? 1.387 -6.149 -1.935 1.00 93.25 77 ILE A CA 1
ATOM 617 C C . ILE A 1 77 ? 1.211 -6.058 -0.416 1.00 93.25 77 ILE A C 1
ATOM 619 O O . ILE A 1 77 ? 0.078 -6.008 0.083 1.00 93.25 77 ILE A O 1
ATOM 623 N N . GLU A 1 78 ? 2.314 -6.022 0.329 1.00 92.19 78 GLU A N 1
ATOM 624 C CA . GLU A 1 78 ? 2.295 -5.836 1.782 1.00 92.19 78 GLU A CA 1
ATOM 625 C C . GLU A 1 78 ? 1.680 -4.487 2.152 1.00 92.19 78 GLU A C 1
ATOM 627 O O . GLU A 1 78 ? 0.809 -4.417 3.021 1.00 92.19 78 GLU A O 1
ATOM 632 N N . HIS A 1 79 ? 2.057 -3.434 1.428 1.00 89.31 79 HIS A N 1
ATOM 633 C CA . HIS A 1 79 ? 1.546 -2.085 1.622 1.00 89.31 79 HIS A CA 1
ATOM 634 C C . HIS A 1 79 ? 0.032 -2.015 1.402 1.00 89.31 79 HIS A C 1
ATOM 636 O O . HIS A 1 79 ? -0.693 -1.454 2.226 1.00 89.31 79 HIS A O 1
ATOM 642 N N . VAL A 1 80 ? -0.478 -2.641 0.336 1.00 91.44 80 VAL A N 1
ATOM 643 C CA . VAL A 1 80 ? -1.924 -2.733 0.098 1.00 91.44 80 VAL A CA 1
ATOM 644 C C . VAL A 1 80 ? -2.614 -3.505 1.216 1.00 91.44 80 VAL A C 1
ATOM 646 O O . VAL A 1 80 ? -3.640 -3.057 1.727 1.00 91.44 80 VAL A O 1
ATOM 649 N N . SER A 1 81 ? -2.048 -4.635 1.636 1.00 91.06 81 SER A N 1
ATOM 650 C CA . SER A 1 81 ? -2.611 -5.453 2.716 1.00 91.06 81 SER A CA 1
ATOM 651 C C . SER A 1 81 ? -2.684 -4.685 4.041 1.00 91.06 81 SER A C 1
ATOM 653 O O . SER A 1 81 ? -3.668 -4.807 4.775 1.00 91.06 81 SER A O 1
ATOM 655 N N . PHE A 1 82 ? -1.676 -3.857 4.318 1.00 90.69 82 PHE A N 1
ATOM 656 C CA . PHE A 1 82 ? -1.596 -2.999 5.495 1.00 90.69 82 PHE A CA 1
ATOM 657 C C . PHE A 1 82 ? -2.590 -1.827 5.447 1.00 9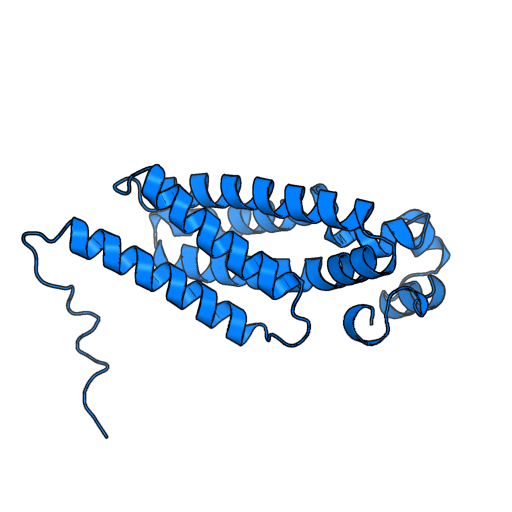0.69 82 PHE A C 1
ATOM 659 O O . PHE A 1 82 ? -3.305 -1.580 6.421 1.00 90.69 82 PHE A O 1
ATOM 666 N N . CYS A 1 83 ? -2.690 -1.135 4.308 1.00 90.12 83 CYS A N 1
ATOM 667 C CA . CYS A 1 83 ? -3.507 0.074 4.164 1.00 90.12 83 CYS A CA 1
ATOM 668 C C . CYS A 1 83 ? -4.999 -0.220 3.938 1.00 90.12 83 CYS A C 1
ATOM 670 O O . CYS A 1 83 ? -5.857 0.555 4.371 1.00 90.12 83 CYS A O 1
ATOM 672 N N . ARG A 1 84 ? -5.342 -1.342 3.287 1.00 92.00 84 ARG A N 1
ATOM 673 C CA . ARG A 1 84 ? -6.722 -1.688 2.888 1.00 92.00 84 ARG A CA 1
ATOM 674 C C . ARG A 1 84 ? -7.727 -1.593 4.049 1.00 92.00 84 ARG A C 1
ATOM 676 O O . ARG A 1 84 ? -8.757 -0.939 3.876 1.00 92.00 84 ARG A O 1
ATOM 683 N N . PRO A 1 85 ? -7.484 -2.157 5.251 1.00 92.19 85 PRO A N 1
ATOM 684 C CA . PRO A 1 85 ? -8.407 -2.003 6.377 1.00 92.19 85 PRO A CA 1
ATOM 685 C C . PRO A 1 85 ? -8.714 -0.542 6.721 1.00 92.19 85 PRO A C 1
ATOM 687 O O . PRO A 1 85 ? -9.862 -0.221 7.027 1.00 92.19 85 PRO A O 1
ATOM 690 N N . ALA A 1 86 ? -7.713 0.333 6.645 1.00 91.25 86 ALA A N 1
ATOM 691 C CA . ALA A 1 86 ? -7.852 1.741 6.975 1.00 91.25 86 ALA A CA 1
ATOM 692 C C . ALA A 1 86 ? -8.580 2.528 5.874 1.00 91.25 86 ALA A C 1
ATOM 694 O O . ALA A 1 86 ? -9.422 3.367 6.191 1.00 91.25 86 ALA A O 1
ATOM 695 N N . ILE A 1 87 ? -8.375 2.176 4.599 1.00 90.56 87 ILE A N 1
ATOM 696 C CA . ILE A 1 87 ? -9.177 2.687 3.474 1.00 90.56 87 ILE A CA 1
ATOM 697 C C . ILE A 1 87 ? -10.661 2.351 3.645 1.00 90.56 87 ILE A C 1
ATOM 699 O O . ILE A 1 87 ? -11.517 3.234 3.570 1.00 90.56 87 ILE A O 1
ATOM 703 N N . HIS A 1 88 ? -10.986 1.093 3.948 1.00 90.94 88 HIS A N 1
ATOM 704 C CA . HIS A 1 88 ? -12.377 0.699 4.186 1.00 90.94 88 HIS A CA 1
ATOM 705 C C . 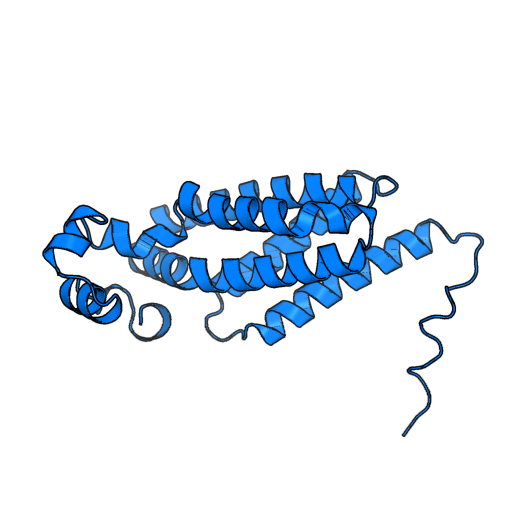HIS A 1 88 ? -12.972 1.367 5.432 1.00 90.94 88 HIS A C 1
ATOM 707 O O . HIS A 1 88 ? -14.154 1.710 5.437 1.00 90.94 88 HIS A O 1
ATOM 713 N N . ALA A 1 89 ? -12.168 1.592 6.476 1.00 90.75 89 ALA A N 1
ATOM 714 C CA . ALA A 1 89 ? -12.603 2.365 7.632 1.00 90.75 89 ALA A CA 1
ATOM 715 C C . ALA A 1 89 ? -12.894 3.827 7.263 1.00 90.75 89 ALA A C 1
ATOM 717 O O . ALA A 1 89 ? -13.932 4.347 7.667 1.00 90.75 89 ALA A O 1
ATOM 718 N N . ALA A 1 90 ? -12.025 4.474 6.480 1.00 89.25 90 ALA A N 1
ATOM 719 C CA . ALA A 1 90 ? -12.217 5.845 6.013 1.00 89.25 90 ALA A CA 1
ATOM 720 C C . ALA A 1 90 ? -13.515 5.981 5.202 1.00 89.25 90 ALA A C 1
ATOM 722 O O . ALA A 1 90 ? -14.340 6.836 5.522 1.00 89.25 90 ALA A O 1
ATOM 723 N N . LEU A 1 91 ? -13.755 5.068 4.252 1.00 88.50 91 LEU A N 1
ATOM 724 C CA . LEU A 1 91 ? -14.993 5.007 3.463 1.00 88.50 91 LEU A CA 1
ATOM 725 C C . LEU A 1 91 ? -16.255 4.944 4.337 1.00 88.50 91 LEU A C 1
ATOM 727 O O . LEU A 1 91 ? -17.250 5.608 4.057 1.00 88.50 91 LEU A O 1
ATOM 731 N N . GLU A 1 92 ? -16.228 4.152 5.410 1.00 89.19 92 GLU A N 1
ATOM 732 C CA . GLU A 1 92 ? -17.378 3.981 6.303 1.00 89.19 92 GLU A CA 1
ATOM 733 C C . GLU A 1 92 ? -17.566 5.154 7.291 1.00 89.19 92 GLU A C 1
ATOM 735 O O . GLU A 1 92 ? -18.689 5.384 7.770 1.00 89.19 92 GLU A O 1
ATOM 740 N N . LEU A 1 93 ? -16.481 5.880 7.600 1.00 84.81 93 LEU A N 1
ATOM 741 C CA . LEU A 1 93 ? -16.449 7.048 8.488 1.00 84.81 93 LEU A CA 1
ATOM 742 C C . LEU A 1 93 ? -16.791 8.371 7.775 1.00 84.81 93 LEU A C 1
ATOM 744 O O . LEU A 1 93 ? -17.259 9.283 8.454 1.00 84.81 93 LEU A O 1
ATOM 748 N N . GLY A 1 94 ? -16.609 8.480 6.453 1.00 82.12 94 GLY A N 1
ATOM 749 C CA . GLY A 1 94 ? -17.061 9.625 5.648 1.00 82.12 94 GLY A CA 1
ATOM 750 C C . GLY A 1 94 ? -16.141 9.993 4.475 1.00 82.12 94 GLY A C 1
ATOM 751 O O . GLY A 1 94 ? -14.943 9.727 4.500 1.00 82.12 94 GLY A O 1
ATOM 752 N N . ALA A 1 95 ? -16.713 10.641 3.451 1.00 63.47 95 ALA A N 1
ATOM 753 C CA . ALA A 1 95 ? -16.057 10.900 2.164 1.00 63.47 95 ALA A CA 1
ATOM 754 C C . ALA A 1 95 ? -14.893 11.912 2.215 1.00 63.47 95 ALA A C 1
ATOM 756 O O . ALA A 1 95 ? -13.917 11.721 1.498 1.00 63.47 95 ALA A O 1
ATOM 757 N N . GLU A 1 96 ? -14.949 12.951 3.059 1.00 70.81 96 GLU A N 1
ATOM 758 C CA . GLU A 1 96 ? -13.868 13.957 3.150 1.00 70.81 96 GLU A CA 1
ATOM 759 C C . GLU A 1 96 ? -12.550 13.334 3.626 1.00 70.81 96 GLU A C 1
ATOM 761 O O . GLU A 1 96 ? -11.514 13.506 2.997 1.00 70.81 96 GLU A O 1
ATOM 766 N N . SER A 1 97 ? -12.608 12.489 4.660 1.00 67.75 97 SER A N 1
ATOM 767 C CA . SER A 1 97 ? -11.430 11.762 5.156 1.00 67.75 97 SER A CA 1
ATOM 768 C C . SER A 1 97 ? -10.895 10.718 4.175 1.00 67.75 97 SER A C 1
ATOM 770 O O . SER A 1 97 ? -9.786 10.231 4.352 1.00 67.75 97 SER A O 1
ATOM 772 N N . PHE A 1 98 ? -11.697 10.310 3.194 1.00 76.38 98 PHE A N 1
ATOM 773 C CA . PHE A 1 98 ? -11.311 9.306 2.212 1.00 76.38 98 PHE A CA 1
ATOM 774 C C . PHE A 1 98 ? -10.584 9.935 1.019 1.00 76.38 98 PHE A C 1
ATOM 776 O O . PHE A 1 98 ? -9.550 9.419 0.605 1.00 76.38 98 PHE A O 1
ATOM 783 N N . TRP A 1 99 ? -11.079 11.057 0.488 1.00 76.56 99 TRP A N 1
ATOM 784 C CA . TRP A 1 99 ? -10.467 11.696 -0.680 1.00 76.56 99 TRP A CA 1
ATOM 785 C C . TRP A 1 99 ? -9.086 12.280 -0.386 1.00 76.56 99 TRP A C 1
ATOM 787 O O . TRP A 1 99 ? -8.172 12.038 -1.168 1.00 76.56 99 TRP A O 1
ATOM 797 N N . GLU A 1 100 ? -8.896 12.928 0.767 1.00 74.06 100 GLU A N 1
ATOM 798 C CA . GLU A 1 100 ? -7.575 13.421 1.196 1.00 74.06 100 GLU A CA 1
ATOM 799 C C . GLU A 1 100 ? -6.535 12.289 1.255 1.00 74.06 100 GLU A C 1
ATOM 801 O O . GLU A 1 100 ? -5.380 12.451 0.864 1.00 74.06 100 GLU A O 1
ATOM 806 N N . VAL A 1 101 ? -6.959 11.106 1.702 1.00 72.75 101 VAL A N 1
ATOM 807 C CA . VAL A 1 101 ? -6.104 9.920 1.792 1.00 72.75 101 VAL A CA 1
ATOM 808 C C . VAL A 1 101 ? -5.777 9.362 0.410 1.00 72.75 101 VAL A C 1
ATOM 810 O O . VAL A 1 101 ? -4.635 8.986 0.161 1.00 72.75 101 VAL A O 1
ATOM 813 N N . ILE A 1 102 ? -6.755 9.299 -0.495 1.00 76.94 102 ILE A N 1
ATOM 814 C CA . ILE A 1 102 ? -6.529 8.838 -1.870 1.00 76.94 102 ILE A CA 1
ATOM 815 C C . ILE A 1 102 ? -5.581 9.785 -2.610 1.00 76.94 102 ILE A C 1
ATOM 817 O O . ILE A 1 102 ? -4.669 9.315 -3.285 1.00 76.94 102 ILE A O 1
ATOM 821 N N . GLU A 1 103 ? -5.750 11.098 -2.455 1.00 76.75 103 GLU A N 1
ATOM 822 C CA . GLU A 1 103 ? -4.847 12.093 -3.038 1.00 76.75 103 GLU A CA 1
ATOM 823 C C . GLU A 1 103 ? -3.428 11.963 -2.476 1.00 76.75 103 GLU A C 1
ATOM 825 O O . GLU A 1 103 ? -2.469 11.929 -3.248 1.00 76.75 103 GLU A O 1
ATOM 830 N N . MET A 1 104 ? -3.287 11.807 -1.154 1.00 75.38 104 MET A N 1
ATOM 831 C CA . MET A 1 104 ? -1.993 11.567 -0.508 1.00 75.38 104 MET A CA 1
ATOM 832 C C . MET A 1 104 ? -1.323 10.291 -1.031 1.00 75.38 104 MET A C 1
ATOM 834 O O . MET A 1 104 ? -0.136 10.311 -1.358 1.00 75.38 104 MET A O 1
ATOM 838 N N . LEU A 1 105 ? -2.072 9.189 -1.127 1.00 72.50 105 LEU A N 1
ATOM 839 C CA . LEU A 1 105 ? -1.562 7.912 -1.623 1.00 72.50 105 LEU A CA 1
ATOM 840 C C . LEU A 1 105 ? -1.111 8.024 -3.076 1.00 72.50 105 LEU A C 1
ATOM 842 O O . LEU A 1 105 ? -0.002 7.604 -3.396 1.00 72.50 105 LEU A O 1
ATOM 846 N N . LEU A 1 106 ? -1.929 8.616 -3.948 1.00 72.69 106 LEU A N 1
ATOM 847 C CA . L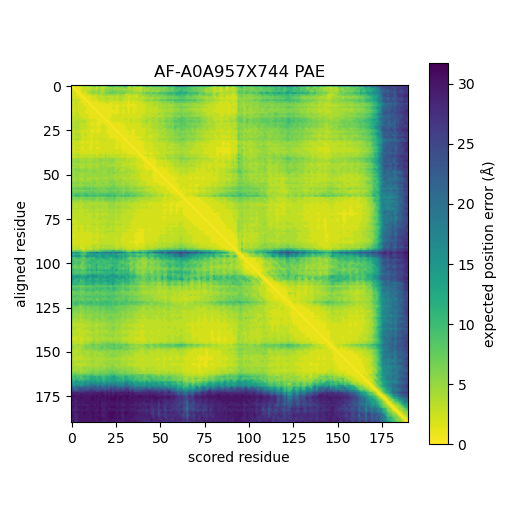EU A 1 106 ? -1.597 8.791 -5.362 1.00 72.69 106 LEU A CA 1
ATOM 848 C C . LEU A 1 106 ? -0.365 9.686 -5.547 1.00 72.69 106 LEU A C 1
ATOM 850 O O . LEU A 1 106 ? 0.558 9.295 -6.254 1.00 72.69 106 LEU A O 1
ATOM 854 N N . ALA A 1 107 ? -0.312 10.838 -4.873 1.00 73.31 107 ALA A N 1
ATOM 855 C CA . ALA A 1 107 ? 0.798 11.779 -5.007 1.00 73.31 107 ALA A CA 1
ATOM 856 C C . ALA A 1 107 ? 2.111 11.231 -4.421 1.00 73.31 107 ALA A C 1
ATOM 858 O O . ALA A 1 107 ? 3.167 11.334 -5.047 1.00 73.31 107 ALA A O 1
ATOM 859 N N . GLY A 1 108 ? 2.053 10.623 -3.231 1.00 70.19 108 GLY A N 1
ATOM 860 C CA . GLY A 1 108 ? 3.234 10.088 -2.551 1.00 70.19 108 GLY A CA 1
ATOM 861 C C . GLY A 1 108 ? 3.820 8.858 -3.247 1.00 70.19 108 GLY A C 1
ATOM 862 O O . GLY A 1 108 ? 5.041 8.731 -3.351 1.00 70.19 108 GLY A O 1
ATOM 863 N N . THR A 1 109 ? 2.964 7.967 -3.760 1.00 68.56 109 THR A N 1
ATOM 864 C CA . THR A 1 109 ? 3.425 6.774 -4.486 1.00 68.56 109 THR A CA 1
ATOM 865 C C . THR A 1 109 ? 3.961 7.116 -5.873 1.00 68.56 109 THR A C 1
ATOM 867 O O . THR A 1 109 ? 4.999 6.574 -6.244 1.00 68.56 109 THR A O 1
ATOM 870 N N . GLU A 1 110 ? 3.335 8.042 -6.615 1.00 70.00 110 GLU A N 1
ATOM 871 C CA . GLU A 1 110 ? 3.822 8.475 -7.937 1.00 70.00 110 GLU A CA 1
ATOM 872 C C . GLU A 1 110 ? 5.260 8.998 -7.838 1.00 70.00 110 GLU A C 1
ATOM 874 O O . GLU A 1 110 ? 6.140 8.495 -8.534 1.00 70.00 110 GLU A O 1
ATOM 879 N N . GLN A 1 111 ? 5.537 9.903 -6.894 1.00 73.56 111 GLN A N 1
ATOM 880 C CA . GLN A 1 111 ? 6.873 10.479 -6.737 1.00 73.56 111 GLN A CA 1
ATOM 881 C C . GLN A 1 111 ? 7.932 9.436 -6.335 1.00 73.56 111 GLN A C 1
ATOM 883 O O . GLN A 1 111 ? 9.050 9.450 -6.854 1.00 73.56 111 GLN A O 1
ATOM 888 N N . ALA A 1 112 ? 7.596 8.512 -5.429 1.00 74.56 112 ALA A N 1
ATOM 889 C CA . ALA A 1 112 ? 8.521 7.463 -5.002 1.00 74.56 112 ALA A CA 1
ATOM 890 C C . ALA A 1 112 ? 8.821 6.460 -6.129 1.00 74.56 112 ALA A C 1
ATOM 892 O O . ALA A 1 112 ? 9.976 6.061 -6.308 1.00 74.56 112 ALA A O 1
ATOM 893 N N . PHE A 1 113 ? 7.811 6.067 -6.911 1.00 76.44 113 PHE A N 1
ATOM 894 C CA . PHE A 1 113 ? 8.010 5.181 -8.057 1.00 76.44 113 PHE A CA 1
ATOM 895 C C . PHE A 1 113 ? 8.797 5.864 -9.169 1.00 76.44 113 PHE A C 1
ATOM 897 O O . PHE A 1 113 ? 9.692 5.236 -9.722 1.00 76.44 113 PHE A O 1
ATOM 904 N N . GLU A 1 114 ? 8.529 7.134 -9.474 1.00 82.25 114 GLU A N 1
ATOM 905 C CA . GLU A 1 114 ? 9.272 7.871 -10.500 1.00 82.25 114 GLU A CA 1
ATOM 906 C C . GLU A 1 114 ? 10.771 7.925 -10.201 1.00 82.25 114 GLU A C 1
ATOM 908 O O . GLU A 1 114 ? 11.581 7.575 -11.058 1.00 82.25 114 GLU A O 1
ATOM 913 N N . VAL A 1 115 ? 11.146 8.307 -8.976 1.00 82.75 115 VAL A N 1
ATOM 914 C CA . VAL A 1 115 ? 12.558 8.408 -8.574 1.00 82.75 115 VAL A CA 1
ATOM 915 C C . VAL A 1 115 ? 13.256 7.051 -8.679 1.00 82.75 115 VAL A C 1
ATOM 917 O O . VAL A 1 115 ? 14.353 6.959 -9.232 1.00 82.75 115 VAL A O 1
ATOM 920 N N . ASN A 1 116 ? 12.617 5.989 -8.184 1.00 82.38 116 ASN A N 1
ATOM 921 C CA . ASN A 1 116 ? 13.210 4.655 -8.202 1.00 82.38 116 ASN A CA 1
ATOM 922 C C . ASN A 1 116 ? 13.267 4.066 -9.618 1.00 82.38 116 ASN A C 1
ATOM 924 O O . ASN A 1 116 ? 14.299 3.538 -10.015 1.00 82.38 116 ASN A O 1
ATOM 928 N N . LEU A 1 117 ? 12.210 4.203 -10.419 1.00 84.00 117 LEU A N 1
ATOM 929 C CA . LEU A 1 117 ? 12.196 3.717 -11.800 1.00 84.00 117 LEU A CA 1
ATOM 930 C C . LEU A 1 117 ? 13.207 4.461 -12.676 1.00 84.00 117 LEU A C 1
ATOM 932 O O . LEU A 1 117 ? 13.910 3.817 -13.448 1.00 84.00 117 LEU A O 1
ATOM 936 N N . GLN A 1 118 ? 13.345 5.782 -12.524 1.00 87.06 118 GLN A N 1
ATOM 937 C CA . GLN A 1 118 ? 14.355 6.557 -13.254 1.00 87.06 118 GLN A CA 1
ATOM 938 C C . GLN A 1 118 ? 15.783 6.159 -12.856 1.00 87.06 118 GLN A C 1
ATOM 940 O O . GLN A 1 118 ? 16.681 6.191 -13.695 1.00 87.06 118 GLN A O 1
ATOM 945 N N . ARG A 1 119 ? 16.003 5.774 -11.590 1.00 86.44 119 ARG A N 1
ATOM 946 C CA . ARG A 1 119 ? 17.291 5.233 -11.129 1.00 86.44 119 ARG A CA 1
ATOM 947 C C . ARG A 1 119 ? 17.594 3.874 -11.766 1.00 86.44 119 ARG A C 1
ATOM 949 O O . ARG A 1 119 ? 18.737 3.646 -12.145 1.00 86.44 119 ARG A O 1
ATOM 956 N N . LEU A 1 120 ? 16.603 2.985 -11.857 1.00 85.50 120 LEU A N 1
ATOM 957 C CA . LEU A 1 120 ? 16.776 1.629 -12.397 1.00 85.50 120 LEU A CA 1
ATOM 958 C C . LEU A 1 120 ? 16.884 1.608 -13.929 1.00 85.50 120 LEU A C 1
ATOM 960 O O . LEU A 1 120 ? 17.580 0.758 -14.474 1.00 85.50 120 LEU A O 1
ATOM 964 N N . PHE A 1 121 ? 16.211 2.541 -14.605 1.00 85.62 121 PHE A N 1
ATOM 965 C CA . PHE A 1 121 ? 16.146 2.644 -16.064 1.00 85.62 121 PHE A CA 1
ATOM 966 C C . PHE A 1 121 ? 16.478 4.075 -16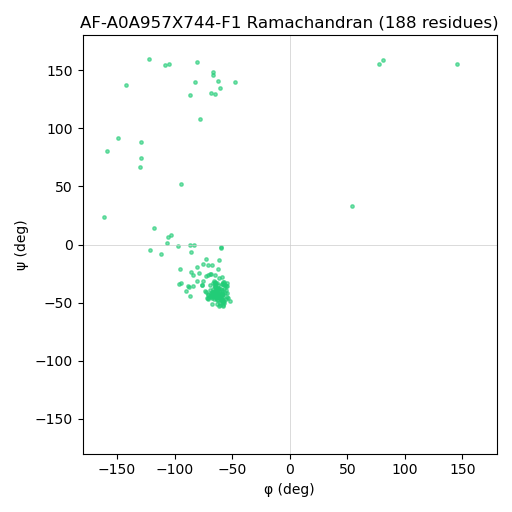.524 1.00 85.62 121 PHE A C 1
ATOM 968 O O . PHE A 1 121 ? 15.601 4.799 -17.010 1.00 85.62 121 PHE A O 1
ATOM 975 N N . PRO A 1 122 ? 17.731 4.536 -16.345 1.00 86.25 122 PRO A N 1
ATOM 976 C CA . PRO A 1 122 ? 18.135 5.911 -16.649 1.00 86.25 122 PRO A CA 1
ATOM 977 C C . PRO A 1 122 ? 17.990 6.290 -18.131 1.00 86.25 122 PRO A C 1
ATOM 979 O O . PRO A 1 122 ? 17.917 7.472 -18.457 1.00 86.25 122 PRO A O 1
ATOM 982 N N . GLU A 1 123 ? 17.945 5.306 -19.027 1.00 85.44 123 GLU A N 1
ATOM 983 C CA . GLU A 1 123 ? 17.738 5.471 -20.465 1.00 85.44 123 GLU A CA 1
ATOM 984 C C . GLU A 1 123 ? 16.289 5.795 -20.859 1.00 85.44 123 GLU A C 1
ATOM 986 O O . GLU A 1 123 ? 16.045 6.248 -21.978 1.00 85.44 123 GLU A O 1
ATOM 991 N N . VAL A 1 124 ? 15.327 5.569 -19.962 1.00 85.62 124 VAL A N 1
ATOM 992 C CA . VAL A 1 124 ? 13.904 5.817 -20.214 1.00 85.62 124 VAL A CA 1
ATOM 993 C C . VAL A 1 124 ? 13.592 7.292 -19.997 1.00 85.62 124 VAL A C 1
ATOM 995 O O . VAL A 1 124 ? 14.081 7.925 -19.057 1.00 85.62 124 VAL A O 1
ATOM 998 N N . SER A 1 125 ? 12.755 7.862 -20.868 1.00 88.00 125 SER A N 1
ATOM 999 C CA . SER A 1 125 ? 12.374 9.265 -20.736 1.00 88.00 125 SER A CA 1
ATOM 1000 C C . SER A 1 125 ? 11.543 9.498 -19.470 1.00 88.00 125 SER A C 1
ATOM 1002 O O . SER A 1 125 ? 10.689 8.687 -19.108 1.00 88.00 125 SER A O 1
ATOM 1004 N N . ALA A 1 126 ? 11.707 10.664 -18.840 1.00 87.25 126 ALA A N 1
ATOM 1005 C CA . ALA A 1 126 ? 10.929 11.031 -17.653 1.00 87.25 126 ALA A CA 1
ATOM 1006 C C . ALA A 1 126 ? 9.406 10.945 -17.891 1.00 87.25 126 ALA A C 1
ATOM 1008 O O . ALA A 1 126 ? 8.645 10.569 -17.002 1.00 87.25 126 ALA A O 1
ATOM 1009 N N . GLN A 1 127 ? 8.945 11.240 -19.115 1.00 87.56 127 GLN A N 1
ATOM 1010 C CA . GLN A 1 127 ? 7.529 11.124 -19.473 1.00 87.56 127 GLN A CA 1
ATOM 1011 C C . GLN A 1 127 ? 7.042 9.667 -19.458 1.00 87.56 127 GLN A C 1
ATOM 1013 O O . GLN A 1 127 ? 5.900 9.402 -19.075 1.00 87.56 127 GLN A O 1
ATOM 1018 N N . GLU A 1 128 ? 7.870 8.725 -19.903 1.00 87.31 128 GLU A N 1
ATOM 1019 C CA . GLU A 1 128 ? 7.554 7.298 -19.865 1.00 87.31 128 GLU A CA 1
ATOM 1020 C C . GLU A 1 128 ? 7.592 6.771 -18.435 1.00 87.31 128 GLU A C 1
ATOM 1022 O O . GLU A 1 128 ? 6.611 6.160 -18.017 1.00 87.31 128 GLU A O 1
ATOM 1027 N N . VAL A 1 129 ? 8.626 7.110 -17.659 1.00 87.81 129 VAL A N 1
ATOM 1028 C CA . VAL A 1 129 ? 8.713 6.768 -16.230 1.00 87.81 129 VAL A CA 1
ATOM 1029 C C . VAL A 1 129 ? 7.471 7.246 -15.470 1.00 87.81 129 VAL A C 1
ATOM 1031 O O . VAL A 1 129 ? 6.837 6.462 -14.764 1.00 87.81 129 VAL A O 1
ATOM 1034 N N . GLN A 1 130 ? 7.031 8.485 -15.697 1.00 87.69 130 GLN A N 1
ATOM 1035 C CA . GLN A 1 130 ? 5.798 9.000 -15.103 1.00 87.69 130 GLN A CA 1
ATOM 1036 C C . GLN A 1 130 ? 4.552 8.209 -15.548 1.00 87.69 130 GLN A C 1
ATOM 1038 O O . GLN A 1 130 ? 3.613 7.986 -14.780 1.00 87.69 130 GLN A O 1
ATOM 1043 N N . ARG A 1 131 ? 4.472 7.776 -16.815 1.00 88.12 131 ARG A N 1
ATOM 1044 C CA . ARG A 1 131 ? 3.358 6.917 -17.264 1.00 88.12 131 ARG A CA 1
ATOM 1045 C C . ARG A 1 131 ? 3.361 5.577 -16.529 1.00 88.12 131 ARG A C 1
ATOM 1047 O O . ARG A 1 131 ? 2.273 5.107 -16.196 1.00 88.12 131 ARG A O 1
ATOM 1054 N N . TRP A 1 132 ? 4.535 5.006 -16.266 1.00 88.38 132 TRP A N 1
ATOM 1055 C CA . TRP A 1 132 ? 4.684 3.741 -15.545 1.00 88.38 132 TRP A CA 1
ATOM 1056 C C . TRP A 1 132 ? 4.261 3.895 -14.088 1.00 88.38 132 TRP A C 1
ATOM 1058 O O . TRP A 1 132 ? 3.382 3.165 -13.632 1.00 88.38 132 TRP A O 1
ATOM 1068 N N . ALA A 1 133 ? 4.800 4.905 -13.398 1.00 87.00 133 ALA A N 1
ATOM 1069 C CA . ALA A 1 133 ? 4.458 5.221 -12.015 1.00 87.00 133 ALA A CA 1
ATOM 1070 C C . ALA A 1 133 ? 2.944 5.413 -11.840 1.00 87.00 133 ALA A C 1
ATOM 1072 O O . ALA A 1 133 ? 2.335 4.798 -10.965 1.00 87.00 133 ALA A O 1
ATOM 1073 N N . ARG A 1 134 ? 2.292 6.160 -12.744 1.00 88.00 134 ARG A N 1
ATOM 1074 C CA . ARG A 1 134 ? 0.828 6.331 -12.723 1.00 88.00 134 ARG A CA 1
ATOM 1075 C C . ARG A 1 134 ? 0.052 5.043 -12.975 1.00 88.00 134 ARG A C 1
ATOM 1077 O O . ARG A 1 134 ? -1.032 4.873 -12.422 1.00 88.00 134 ARG A O 1
ATOM 1084 N N . ALA A 1 135 ? 0.530 4.158 -13.847 1.00 90.19 135 ALA A N 1
ATOM 1085 C CA . ALA A 1 135 ? -0.144 2.887 -14.101 1.00 90.19 135 ALA A CA 1
ATOM 1086 C C . ALA A 1 135 ? -0.084 1.969 -12.873 1.00 90.19 135 ALA A C 1
ATOM 1088 O O . ALA A 1 135 ? -1.122 1.458 -12.455 1.00 90.19 135 ALA A O 1
ATOM 1089 N N . ILE A 1 136 ? 1.095 1.854 -12.257 1.00 89.25 136 ILE A N 1
ATOM 1090 C CA . ILE A 1 136 ? 1.314 1.111 -11.010 1.00 89.25 136 ILE A CA 1
ATOM 1091 C C . ILE A 1 136 ? 0.461 1.702 -9.878 1.00 89.25 136 ILE A C 1
ATOM 1093 O O . ILE A 1 136 ? -0.305 0.980 -9.242 1.00 89.25 136 ILE A O 1
ATOM 1097 N N . GLY A 1 137 ? 0.511 3.023 -9.677 1.00 87.56 137 GLY A N 1
ATOM 1098 C CA . GLY A 1 137 ? -0.267 3.711 -8.642 1.00 87.56 137 GLY A CA 1
ATOM 1099 C C . GLY A 1 137 ? -1.778 3.508 -8.792 1.00 87.56 137 GLY A C 1
ATOM 1100 O O . GLY A 1 137 ? -2.476 3.272 -7.804 1.00 87.56 137 GLY A O 1
ATOM 1101 N N . ARG A 1 138 ? -2.298 3.508 -10.028 1.00 88.44 138 ARG A N 1
ATOM 1102 C CA . ARG A 1 138 ? -3.713 3.198 -10.297 1.00 88.44 138 ARG A CA 1
ATOM 1103 C C . ARG A 1 138 ? -4.080 1.753 -9.964 1.00 88.44 138 ARG A C 1
ATOM 1105 O O . ARG A 1 138 ? -5.139 1.549 -9.376 1.00 88.44 138 ARG A O 1
ATOM 1112 N N . ALA A 1 139 ? -3.235 0.780 -10.309 1.00 91.12 139 ALA A N 1
ATOM 1113 C CA . ALA A 1 139 ? -3.470 -0.627 -9.973 1.00 91.12 139 ALA A CA 1
ATOM 1114 C C . ALA A 1 139 ? -3.503 -0.837 -8.449 1.00 91.12 139 ALA A C 1
ATOM 1116 O O . ALA A 1 139 ? -4.443 -1.426 -7.913 1.00 91.12 139 ALA A O 1
ATOM 1117 N N . ILE A 1 140 ? -2.546 -0.242 -7.729 1.00 89.81 140 ILE A N 1
ATOM 1118 C CA . ILE A 1 140 ? -2.508 -0.236 -6.259 1.00 89.81 140 ILE A CA 1
ATOM 1119 C C . ILE A 1 140 ? -3.789 0.387 -5.682 1.00 89.81 140 ILE A C 1
ATOM 1121 O O . ILE A 1 140 ? -4.431 -0.214 -4.822 1.00 89.81 140 ILE A O 1
ATOM 1125 N N . CYS A 1 141 ? -4.210 1.555 -6.179 1.00 88.75 141 CYS A N 1
ATOM 1126 C CA . CYS A 1 141 ? -5.419 2.226 -5.692 1.00 88.75 141 CYS A CA 1
ATOM 1127 C C . CYS A 1 141 ? -6.701 1.434 -5.962 1.00 88.75 141 CYS A C 1
ATOM 1129 O O . CYS A 1 141 ? -7.555 1.347 -5.082 1.00 88.75 141 CYS A O 1
ATOM 1131 N N . ALA A 1 142 ? -6.839 0.824 -7.141 1.00 90.50 142 ALA A N 1
ATOM 1132 C CA . ALA A 1 142 ? -7.970 -0.054 -7.437 1.00 90.50 142 ALA A CA 1
ATOM 1133 C C . ALA A 1 142 ? -8.026 -1.229 -6.444 1.00 90.50 142 ALA A C 1
ATOM 1135 O O . ALA A 1 142 ? -9.077 -1.527 -5.876 1.00 90.50 142 ALA A O 1
ATOM 1136 N N . THR A 1 143 ? -6.867 -1.812 -6.144 1.00 92.50 143 THR A N 1
ATOM 1137 C CA . THR A 1 143 ? -6.710 -2.950 -5.228 1.00 92.50 143 THR A CA 1
ATOM 1138 C C . THR A 1 143 ? -6.945 -2.583 -3.754 1.00 92.50 143 THR A C 1
ATOM 1140 O O . THR A 1 143 ? -7.332 -3.422 -2.937 1.00 92.50 143 THR A O 1
ATOM 1143 N N . LEU A 1 144 ? -6.737 -1.322 -3.372 1.00 90.50 144 LEU A N 1
ATOM 1144 C CA . LEU A 1 144 ? -7.104 -0.823 -2.042 1.00 90.50 144 LEU A CA 1
ATOM 1145 C C . LEU A 1 144 ? -8.625 -0.750 -1.837 1.00 90.50 144 LEU A C 1
ATOM 1147 O O . LEU A 1 144 ? -9.080 -0.813 -0.695 1.00 90.50 144 LEU A O 1
ATOM 1151 N N . LEU A 1 145 ? -9.397 -0.615 -2.920 1.00 89.12 145 LEU A N 1
ATOM 1152 C CA . LEU A 1 145 ? -10.858 -0.501 -2.893 1.00 89.12 145 LEU A CA 1
ATOM 1153 C C . LEU A 1 145 ? -11.560 -1.841 -3.124 1.00 89.12 145 LEU A C 1
ATOM 1155 O O . LEU A 1 145 ? -12.626 -2.086 -2.548 1.00 89.12 145 LEU A O 1
ATOM 1159 N N . ASP A 1 146 ? -10.977 -2.711 -3.949 1.00 90.88 146 ASP A N 1
ATOM 1160 C CA . ASP A 1 146 ? -11.501 -4.053 -4.161 1.00 90.88 146 ASP A CA 1
ATOM 1161 C C . ASP A 1 146 ? -11.130 -4.974 -2.991 1.00 90.88 146 ASP A C 1
ATOM 1163 O O . ASP A 1 146 ? -9.994 -5.405 -2.808 1.00 90.88 146 ASP A O 1
ATOM 1167 N N . LYS A 1 147 ? -12.126 -5.316 -2.175 1.00 84.75 147 LYS A N 1
ATOM 1168 C CA . LYS A 1 147 ? -11.943 -6.228 -1.040 1.00 84.75 147 LYS A CA 1
ATOM 1169 C C . LYS A 1 147 ? -11.706 -7.686 -1.451 1.00 84.75 147 LYS A C 1
ATOM 1171 O O . LYS A 1 147 ? -11.285 -8.464 -0.596 1.00 84.75 147 LYS A O 1
ATOM 1176 N N . ASN A 1 148 ? -12.037 -8.062 -2.687 1.00 88.94 148 ASN A N 1
ATOM 1177 C CA . ASN A 1 148 ? -12.016 -9.449 -3.148 1.00 88.94 148 ASN A CA 1
ATOM 1178 C C . ASN A 1 148 ? -10.713 -9.818 -3.849 1.00 88.94 148 ASN A C 1
ATOM 1180 O O . ASN A 1 148 ? -10.401 -11.003 -3.910 1.00 88.94 148 ASN A O 1
ATOM 1184 N N . ILE A 1 149 ? -9.964 -8.827 -4.336 1.00 91.75 149 ILE A N 1
ATOM 1185 C CA . ILE A 1 149 ? -8.702 -9.093 -5.015 1.00 91.75 149 ILE A CA 1
ATOM 1186 C C . ILE A 1 149 ? -7.691 -9.705 -4.041 1.00 91.75 149 ILE A C 1
ATOM 1188 O O . ILE A 1 149 ? -7.462 -9.214 -2.917 1.00 91.75 149 ILE A O 1
ATOM 1192 N N . SER A 1 150 ? -7.114 -10.815 -4.478 1.00 92.56 150 SER A N 1
ATOM 1193 C CA . SER A 1 150 ? -6.109 -11.561 -3.738 1.00 92.56 150 SER A CA 1
ATOM 1194 C C . SER A 1 150 ? -4.717 -10.922 -3.875 1.00 92.56 150 SER A C 1
ATOM 1196 O O . SER A 1 150 ? -4.444 -10.203 -4.839 1.00 92.56 150 SER A O 1
ATOM 1198 N N . PRO A 1 151 ? -3.799 -11.184 -2.928 1.00 92.19 151 PRO A N 1
ATOM 1199 C CA . PRO A 1 151 ? -2.401 -10.771 -3.057 1.00 92.19 151 PRO A CA 1
ATOM 1200 C C . PRO A 1 151 ? -1.714 -11.304 -4.323 1.00 92.19 151 PRO A C 1
ATOM 1202 O O . PRO A 1 151 ? -0.862 -10.621 -4.884 1.00 92.19 151 PRO A O 1
ATOM 1205 N N . ASP A 1 152 ? -2.078 -12.511 -4.766 1.00 94.12 152 ASP A N 1
ATOM 1206 C CA . ASP A 1 152 ? -1.498 -13.135 -5.958 1.00 94.12 152 ASP A CA 1
ATOM 1207 C C . ASP A 1 152 ? -1.999 -12.467 -7.247 1.00 94.12 152 ASP A C 1
ATOM 1209 O O . ASP A 1 152 ? -1.190 -12.179 -8.122 1.00 94.12 152 ASP A O 1
ATOM 1213 N N . GLU A 1 153 ? -3.288 -12.114 -7.329 1.00 94.75 153 GLU A N 1
ATOM 1214 C CA . GLU A 1 153 ? -3.827 -11.337 -8.458 1.00 94.75 153 GLU A CA 1
ATOM 1215 C C . GLU A 1 153 ? -3.137 -9.972 -8.583 1.00 94.75 153 GLU A C 1
ATOM 1217 O O . GLU A 1 153 ? -2.702 -9.609 -9.674 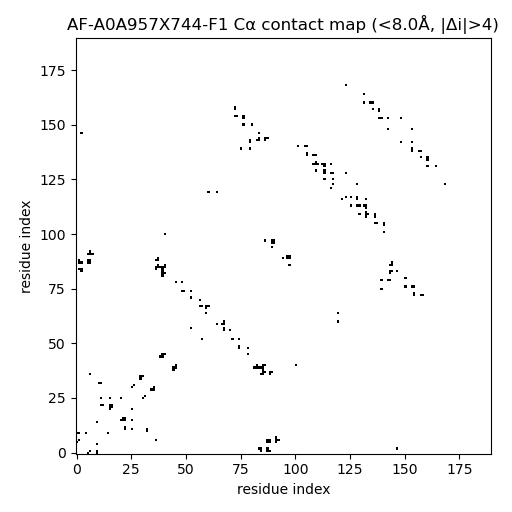1.00 94.75 153 GLU A O 1
ATOM 1222 N N . LEU A 1 154 ? -2.946 -9.248 -7.470 1.00 94.31 154 LEU A N 1
ATOM 1223 C CA . LEU A 1 154 ? -2.181 -7.994 -7.490 1.00 94.31 154 LEU A CA 1
ATOM 1224 C C . LEU A 1 154 ? -0.734 -8.226 -7.953 1.00 94.31 154 LEU A C 1
ATOM 1226 O O . LEU A 1 154 ? -0.202 -7.429 -8.726 1.00 94.31 154 LEU A O 1
ATOM 1230 N N . ARG A 1 155 ? -0.080 -9.295 -7.478 1.00 95.38 155 ARG A N 1
ATOM 1231 C CA . ARG A 1 155 ? 1.288 -9.628 -7.900 1.00 95.38 155 ARG A CA 1
ATOM 1232 C C . ARG A 1 155 ? 1.365 -9.786 -9.411 1.00 95.38 155 ARG A C 1
ATOM 1234 O O . ARG A 1 155 ? 2.257 -9.215 -10.037 1.00 95.38 155 ARG A O 1
ATOM 1241 N N . ASP A 1 156 ? 0.444 -10.553 -9.977 1.00 95.06 156 ASP A N 1
ATOM 1242 C CA . ASP A 1 156 ? 0.411 -10.844 -11.404 1.00 95.06 156 ASP A CA 1
ATOM 1243 C C . ASP A 1 156 ? 0.106 -9.582 -12.219 1.00 95.06 156 ASP A C 1
ATOM 1245 O O . ASP A 1 156 ? 0.785 -9.323 -13.213 1.00 95.06 156 ASP A O 1
ATOM 1249 N N . GLU A 1 157 ? -0.827 -8.735 -11.771 1.00 94.94 157 GLU A N 1
ATOM 1250 C CA . GLU A 1 157 ? -1.106 -7.440 -12.405 1.00 94.94 157 GLU A CA 1
ATOM 1251 C C . GLU A 1 157 ? 0.124 -6.522 -12.422 1.00 94.94 157 GLU A C 1
ATOM 1253 O O . GLU A 1 157 ? 0.480 -5.971 -13.468 1.00 94.94 157 GLU A O 1
ATOM 1258 N N . LEU A 1 158 ? 0.809 -6.379 -11.284 1.00 93.69 158 LEU A N 1
ATOM 1259 C CA . LEU A 1 158 ? 2.012 -5.551 -11.184 1.00 93.69 158 LEU A CA 1
ATOM 1260 C C . LEU A 1 158 ? 3.149 -6.100 -12.050 1.00 93.69 158 LEU A C 1
ATOM 1262 O O . LEU A 1 158 ? 3.820 -5.325 -12.733 1.00 93.69 158 LEU A O 1
ATOM 1266 N N . ARG A 1 159 ? 3.332 -7.425 -12.090 1.00 93.44 159 ARG A N 1
ATOM 1267 C CA . ARG A 1 159 ? 4.311 -8.071 -12.974 1.00 93.44 159 ARG A CA 1
ATOM 1268 C C . ARG A 1 159 ? 4.002 -7.832 -14.443 1.00 93.44 159 ARG A C 1
ATOM 1270 O O . ARG A 1 159 ? 4.903 -7.469 -15.189 1.00 93.44 159 ARG A O 1
ATOM 1277 N N . ILE A 1 160 ? 2.741 -7.961 -14.857 1.00 93.19 160 ILE A N 1
ATOM 1278 C CA . ILE A 1 160 ? 2.322 -7.679 -16.238 1.00 93.19 160 ILE A CA 1
ATOM 1279 C C . ILE A 1 160 ? 2.646 -6.231 -16.618 1.00 93.19 160 ILE A C 1
ATOM 1281 O O . ILE A 1 160 ? 3.147 -5.989 -17.720 1.00 93.19 160 ILE A O 1
ATOM 1285 N N . LEU A 1 161 ? 2.385 -5.273 -15.720 1.00 91.75 161 LEU A N 1
ATOM 1286 C CA . LEU A 1 161 ? 2.719 -3.866 -15.947 1.00 91.75 161 LEU A CA 1
ATOM 1287 C C . LEU A 1 161 ? 4.230 -3.683 -16.117 1.00 91.75 161 LEU A C 1
ATOM 1289 O O . LEU A 1 161 ? 4.662 -3.144 -17.135 1.00 91.75 161 LEU A O 1
ATOM 1293 N N . VAL A 1 162 ? 5.029 -4.172 -15.168 1.00 88.50 162 VAL A N 1
ATOM 1294 C CA . VAL A 1 162 ? 6.497 -4.082 -15.206 1.00 88.50 162 VAL A CA 1
ATOM 1295 C C . VAL A 1 162 ? 7.065 -4.736 -16.470 1.00 88.50 162 VAL A C 1
ATOM 1297 O O . VAL A 1 162 ? 7.807 -4.094 -17.213 1.00 88.50 162 VAL A O 1
ATOM 1300 N N . ASP A 1 163 ? 6.687 -5.979 -16.765 1.00 88.00 163 ASP A N 1
ATOM 1301 C CA . ASP A 1 163 ? 7.186 -6.727 -17.921 1.00 88.00 163 ASP A CA 1
ATOM 1302 C C . ASP A 1 163 ? 6.806 -6.058 -19.242 1.00 88.00 163 ASP A C 1
ATOM 1304 O O . ASP A 1 163 ? 7.624 -5.962 -20.164 1.00 88.00 163 ASP A O 1
ATOM 1308 N N . GLY A 1 164 ? 5.559 -5.590 -19.352 1.00 86.31 164 GLY A N 1
ATOM 1309 C CA . GLY A 1 164 ? 5.076 -4.872 -20.528 1.00 86.31 164 GLY A CA 1
ATOM 1310 C C . GLY A 1 164 ? 5.898 -3.615 -20.794 1.00 86.31 164 GLY A C 1
ATOM 1311 O O . GLY A 1 164 ? 6.282 -3.339 -21.935 1.00 86.31 164 GLY A O 1
ATOM 1312 N N . TYR A 1 165 ? 6.239 -2.897 -19.729 1.00 82.94 165 TYR A N 1
ATOM 1313 C CA . TYR A 1 165 ? 7.040 -1.690 -19.798 1.00 82.94 165 TYR A CA 1
ATOM 1314 C C . TYR A 1 165 ? 8.501 -1.964 -20.148 1.00 82.94 165 TYR A C 1
ATOM 1316 O O . TYR A 1 165 ? 9.008 -1.371 -21.103 1.00 82.94 165 TYR A O 1
ATOM 1324 N N . VAL A 1 166 ? 9.153 -2.934 -19.509 1.00 78.75 166 VAL A N 1
ATOM 1325 C CA . VAL A 1 166 ? 10.539 -3.291 -19.847 1.00 78.75 166 VAL A CA 1
ATOM 1326 C C . VAL A 1 166 ? 10.658 -3.804 -21.287 1.00 78.75 166 VAL A C 1
ATOM 1328 O O . VAL A 1 166 ? 11.627 -3.497 -21.988 1.00 78.75 166 VAL A O 1
ATOM 1331 N N . ARG A 1 167 ? 9.656 -4.529 -21.800 1.00 79.38 167 ARG A N 1
ATOM 1332 C CA . ARG A 1 167 ? 9.616 -4.908 -23.225 1.00 79.38 167 ARG A CA 1
ATOM 1333 C C . ARG A 1 167 ? 9.524 -3.693 -24.143 1.00 79.38 167 ARG A C 1
ATOM 1335 O O . ARG A 1 167 ? 10.189 -3.679 -25.175 1.00 79.38 167 ARG A O 1
ATOM 1342 N N . SER A 1 168 ? 8.738 -2.680 -23.778 1.00 74.12 168 SER A N 1
ATOM 1343 C CA . SER A 1 168 ? 8.590 -1.463 -24.585 1.00 74.12 168 SER A CA 1
ATOM 1344 C C . SER A 1 168 ? 9.899 -0.671 -24.708 1.00 74.12 168 SER A C 1
ATOM 1346 O O . SER A 1 168 ? 10.237 -0.244 -25.810 1.00 74.12 168 SER A O 1
ATOM 1348 N N . VAL A 1 169 ? 10.694 -0.591 -23.633 1.00 71.00 169 VAL A N 1
ATOM 1349 C CA . VAL A 1 169 ? 12.029 0.043 -23.643 1.00 71.00 169 VAL A CA 1
ATOM 1350 C C . VAL A 1 169 ? 12.995 -0.727 -24.528 1.00 71.00 169 VAL A C 1
ATOM 1352 O O . VAL A 1 169 ? 13.665 -0.154 -25.383 1.00 71.00 169 VAL A O 1
ATOM 1355 N N . ASN A 1 170 ? 13.026 -2.052 -24.375 1.00 65.56 170 ASN A N 1
ATOM 1356 C CA . ASN A 1 170 ? 13.898 -2.904 -25.177 1.00 65.56 170 ASN A CA 1
ATOM 1357 C C . ASN A 1 170 ? 13.552 -2.850 -26.672 1.00 65.56 170 ASN A C 1
ATOM 1359 O O . ASN A 1 170 ? 14.451 -2.933 -27.501 1.00 65.56 170 ASN A O 1
ATOM 1363 N N . LEU A 1 171 ? 12.276 -2.690 -27.035 1.00 60.09 171 LEU A N 1
ATOM 1364 C CA . LEU A 1 171 ? 11.845 -2.532 -28.428 1.00 60.09 171 LEU A CA 1
ATOM 1365 C C . LEU A 1 171 ? 12.130 -1.128 -28.982 1.00 60.09 171 LEU A C 1
ATOM 1367 O O . LEU A 1 171 ? 12.481 -1.013 -30.153 1.00 60.09 171 LEU A O 1
ATOM 1371 N N . GLY A 1 172 ? 12.032 -0.082 -28.154 1.00 56.03 172 GLY A N 1
ATOM 1372 C CA . GLY A 1 172 ? 12.429 1.283 -28.516 1.00 56.03 172 GLY A CA 1
ATOM 1373 C C . GLY A 1 172 ? 13.940 1.434 -28.738 1.00 56.03 172 GLY A C 1
ATOM 1374 O O . GLY A 1 172 ? 14.357 2.162 -29.636 1.00 56.03 172 GLY A O 1
ATOM 1375 N N . ASN A 1 173 ? 14.752 0.678 -27.989 1.00 52.38 173 ASN A N 1
ATOM 1376 C CA . ASN A 1 173 ? 16.211 0.633 -28.133 1.00 52.38 173 ASN A CA 1
ATOM 1377 C C . ASN A 1 173 ? 16.690 -0.343 -29.231 1.00 52.38 173 ASN A C 1
ATOM 1379 O O . ASN A 1 173 ? 17.745 -0.128 -29.827 1.00 52.38 173 ASN A O 1
ATOM 1383 N N . ASN A 1 174 ? 15.913 -1.385 -29.561 1.00 41.88 174 ASN A N 1
ATOM 1384 C CA . ASN A 1 174 ? 16.248 -2.387 -30.585 1.00 41.88 174 ASN A CA 1
ATOM 1385 C C . ASN A 1 174 ? 15.662 -2.090 -31.971 1.00 41.88 174 ASN A C 1
ATOM 1387 O O . ASN A 1 174 ? 15.160 -2.982 -32.655 1.00 41.88 174 ASN A O 1
ATOM 1391 N N . GLY A 1 175 ? 15.900 -0.881 -32.477 1.00 45.81 175 GLY A N 1
ATOM 1392 C CA . GLY A 1 175 ? 15.991 -0.686 -33.925 1.00 45.81 175 GLY A CA 1
ATOM 1393 C C . GLY A 1 175 ? 17.114 -1.511 -34.585 1.00 45.81 175 GLY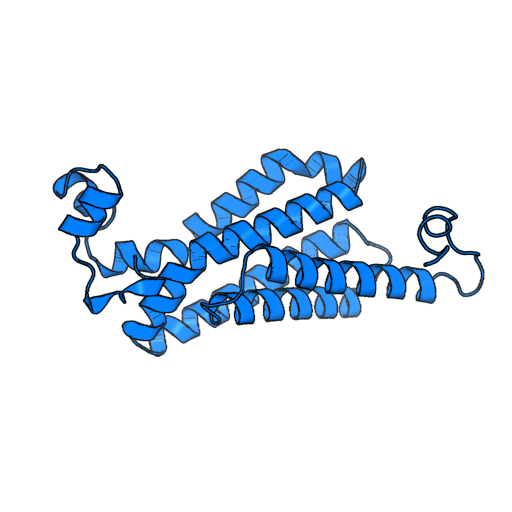 A C 1
ATOM 1394 O O . GLY A 1 175 ? 17.249 -1.436 -35.802 1.00 45.81 175 GLY A O 1
ATOM 1395 N N . ASN A 1 176 ? 17.936 -2.267 -33.825 1.00 43.78 176 ASN A N 1
ATOM 1396 C CA . ASN A 1 176 ? 19.004 -3.097 -34.397 1.00 43.78 176 ASN A CA 1
ATOM 1397 C C . ASN A 1 176 ? 19.612 -4.242 -33.541 1.00 43.78 176 ASN A C 1
ATOM 1399 O O . ASN A 1 176 ? 20.736 -4.648 -33.836 1.00 43.78 176 ASN A O 1
ATOM 1403 N N . ALA A 1 177 ? 18.956 -4.820 -32.523 1.00 42.34 177 ALA A N 1
ATOM 1404 C CA . ALA A 1 177 ? 19.543 -6.004 -31.867 1.00 42.34 177 ALA A CA 1
ATOM 1405 C C . ALA A 1 177 ? 18.541 -7.087 -31.444 1.00 42.34 177 ALA A C 1
ATOM 1407 O O . ALA A 1 177 ? 17.454 -6.838 -30.931 1.00 42.34 177 ALA A O 1
ATOM 1408 N N . SER A 1 178 ? 18.953 -8.324 -31.716 1.00 44.22 178 SER A N 1
ATOM 1409 C CA . SER A 1 178 ? 18.233 -9.572 -31.472 1.00 44.22 178 SER A CA 1
ATOM 1410 C C . SER A 1 178 ? 17.961 -9.802 -29.981 1.00 44.22 178 SER A C 1
ATOM 1412 O O . SER A 1 178 ? 18.830 -9.572 -29.144 1.00 44.22 178 SER A O 1
ATOM 1414 N N . LEU 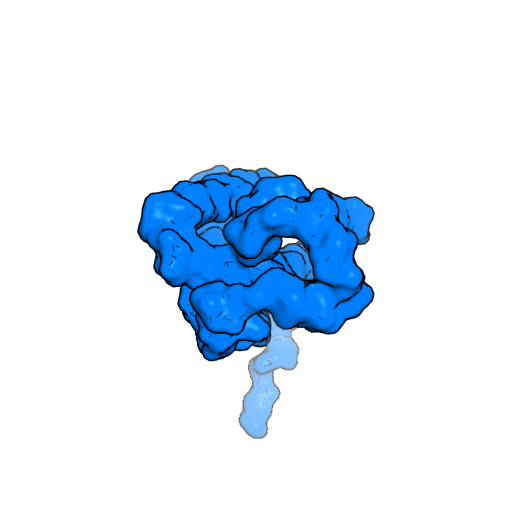A 1 179 ? 16.768 -10.321 -29.675 1.00 41.78 179 LEU A N 1
ATOM 1415 C CA . LEU A 1 179 ? 16.297 -10.682 -28.331 1.00 41.78 179 LEU A CA 1
ATOM 1416 C C . LEU A 1 179 ? 17.325 -11.520 -27.529 1.00 41.78 179 LEU A C 1
ATOM 1418 O O . LEU A 1 179 ? 17.905 -12.461 -28.085 1.00 41.78 179 LEU A O 1
ATOM 1422 N N . PRO A 1 180 ? 17.500 -11.276 -26.213 1.00 37.91 180 PRO A N 1
ATOM 1423 C CA . PRO A 1 180 ? 18.280 -12.151 -25.342 1.00 37.91 180 PRO A CA 1
ATOM 1424 C C . PRO A 1 180 ? 17.681 -13.566 -25.289 1.00 37.91 180 PRO A C 1
ATOM 1426 O O . PRO A 1 180 ? 16.479 -13.750 -25.098 1.00 37.91 180 PRO A O 1
ATOM 1429 N N . LYS A 1 181 ? 18.542 -14.583 -25.407 1.00 40.34 181 LYS A N 1
ATOM 1430 C CA . LYS A 1 181 ? 18.210 -16.024 -25.472 1.00 40.34 181 LYS A CA 1
ATOM 1431 C C . LYS A 1 181 ? 17.463 -16.609 -24.258 1.00 40.34 181 LYS A C 1
ATOM 1433 O O . LYS A 1 181 ? 17.111 -17.785 -24.295 1.00 40.34 181 LYS A O 1
ATOM 1438 N N . LEU A 1 182 ? 17.187 -15.837 -23.207 1.00 40.53 182 LEU A N 1
ATOM 1439 C CA . LEU A 1 182 ? 16.559 -16.346 -21.979 1.00 40.53 182 LEU A CA 1
ATOM 1440 C C . LEU A 1 182 ? 15.062 -16.677 -22.122 1.00 40.53 182 LEU A C 1
ATOM 1442 O O . LEU A 1 182 ? 14.529 -17.400 -21.290 1.00 40.53 182 LEU A O 1
ATOM 1446 N N . TYR A 1 183 ? 14.403 -16.256 -23.207 1.00 37.06 183 TYR A N 1
ATOM 1447 C CA . TYR A 1 183 ? 12.982 -16.548 -23.460 1.00 37.06 183 TYR A CA 1
ATOM 1448 C C . TYR A 1 183 ? 12.715 -17.651 -24.502 1.00 37.06 183 TYR A C 1
ATOM 1450 O O . TYR A 1 183 ? 11.565 -17.880 -24.869 1.00 37.06 183 TYR A O 1
ATOM 1458 N N . GLN A 1 184 ? 13.736 -18.378 -24.975 1.00 36.38 184 GLN A N 1
ATOM 1459 C CA . GLN A 1 184 ? 13.526 -19.484 -25.929 1.00 36.38 184 GLN A CA 1
ATOM 1460 C C . GLN A 1 184 ? 13.131 -20.827 -25.285 1.00 36.38 184 GLN A C 1
ATOM 1462 O O . GLN A 1 184 ? 12.904 -21.789 -26.013 1.00 36.38 184 GLN A O 1
ATOM 1467 N N . LEU A 1 185 ? 13.013 -20.919 -23.953 1.00 37.97 185 LEU A N 1
ATOM 1468 C CA . LEU A 1 185 ? 12.779 -22.201 -23.266 1.00 37.97 185 LEU A CA 1
ATOM 1469 C C . LEU A 1 185 ? 11.364 -22.436 -22.714 1.00 37.97 185 LEU A C 1
ATOM 1471 O O . LEU A 1 185 ? 11.139 -23.471 -22.099 1.00 37.97 185 LEU A O 1
ATOM 1475 N N . SER A 1 186 ? 10.386 -21.568 -22.975 1.00 34.19 186 SER A N 1
ATOM 1476 C CA . SER A 1 186 ? 9.002 -21.781 -22.504 1.00 34.19 186 SER A CA 1
ATOM 1477 C C . SER A 1 186 ? 7.952 -21.930 -23.611 1.00 34.19 186 SER A C 1
ATOM 1479 O O . SER A 1 186 ? 6.757 -21.930 -23.326 1.00 34.19 186 SER A O 1
ATOM 1481 N N . VAL A 1 187 ? 8.361 -22.152 -24.868 1.00 40.34 187 VAL A N 1
ATOM 1482 C CA . VAL A 1 187 ? 7.424 -22.462 -25.966 1.00 40.34 187 VAL A CA 1
ATOM 1483 C C . VAL A 1 187 ? 7.839 -23.716 -26.737 1.00 40.34 187 VAL A C 1
ATOM 1485 O O . VAL A 1 187 ? 8.284 -23.627 -27.874 1.00 40.34 187 VAL A O 1
ATOM 1488 N N . VAL A 1 188 ? 7.631 -24.891 -26.135 1.00 29.33 188 VAL A N 1
ATOM 1489 C CA . VAL A 1 188 ? 7.215 -26.130 -26.827 1.00 29.33 188 VAL A CA 1
ATOM 1490 C C . VAL A 1 188 ? 6.366 -26.929 -25.813 1.00 29.33 188 VAL A C 1
ATOM 1492 O O . VAL A 1 188 ? 6.931 -27.455 -24.866 1.00 29.33 188 VAL A O 1
ATOM 1495 N N . LYS A 1 189 ? 5.032 -26.770 -25.765 1.00 32.69 189 LYS A N 1
ATOM 1496 C CA . LYS A 1 189 ? 3.951 -27.444 -26.535 1.00 32.69 189 LYS A CA 1
ATOM 1497 C C . LYS A 1 189 ? 3.558 -28.844 -25.987 1.00 32.69 189 LYS A C 1
ATOM 1499 O O . LYS A 1 189 ? 4.375 -29.470 -25.330 1.00 32.69 189 LYS A O 1
ATOM 1504 N N . PRO A 1 190 ? 2.338 -29.305 -26.323 1.00 42.22 190 PRO A N 1
ATOM 1505 C CA . PRO A 1 190 ? 1.156 -29.507 -25.469 1.00 42.22 190 PRO A CA 1
ATOM 1506 C C . PRO A 1 190 ? 1.143 -30.781 -24.613 1.00 42.22 190 PRO A C 1
ATOM 1508 O O . PRO A 1 190 ? 1.850 -31.748 -24.969 1.00 42.22 190 PRO A O 1
#